Protein AF-A0A4Q2UMK9-F1 (afdb_monomer_lite)

Secondary structure (DSSP, 8-state):
-----------HHHHHHHHHHHHHHHHHHHHHHHHHHH---GGGGS---EEETTEEE----HHHHHHHHHHHHHHHHHHHHHHHHHHHHHHHHHHHHHHHHHHHHHHHHHHHHHHHHHHHHHHHHHHHHHHHHTT-S-HHHHHHHHHHHHHHHHHHHHHHHHHHHHHHHHHHHH------S----GGG----------SS--------PPPPPPP----------

Radius of gyration: 35.7 Å; chains: 1; bounding box: 84×56×115 Å

pLDDT: mean 75.25, std 21.41, range [30.53, 95.94]

Organism: NCBI:txid2502893

Sequence (225 aa):
MCTGQQLTLDSIATYEESYRYYMQQRWKADRKEFTAVSRNKWWYYLPTAGYNLRSPLVHLNTGVLAQIDHDRVTRGARLESIDARYQVEFTETLGRIRAEHRKLQVRKDQLQRDRKLLDKLNRIRQIHDEAHRSQTMTPEEYIRNVYQHEAAISLWEAKQADWEVALLEFWNLCRYQMPASRLVEIADADCPVVTDHDTAGTFTTVVTELPRPKESAGSSSRRQP

Foldseek 3Di:
DPPPDPQDLDDLVVLLVLLVVLLVVVLVVVVVVLCVVLPPDCVVLQFPQDDDPPDRDRPPPVVSVVVVVVSVVVSVVVNVVSVVVSVVVSVVLSVVLVVLSVVLVVLVVVLVVLVVVLVVLVVVLVVLVVCVVVVVDDPVVNVVSVVVSVVSVVVSVVSVVVSVVSSVVSCVSRPSDDPPPDPPDCVVVPPPPPPPPDDDDDDDPDPDDDDDDDDDDDDDDDDDD

Structure (mmCIF, N/CA/C/O backbone):
data_AF-A0A4Q2UMK9-F1
#
_entry.id   AF-A0A4Q2UMK9-F1
#
loop_
_atom_site.group_PDB
_atom_site.id
_atom_site.type_symbol
_atom_site.label_atom_id
_atom_site.label_alt_id
_atom_site.label_comp_id
_atom_site.label_asym_id
_atom_site.label_entity_id
_atom_site.label_seq_id
_atom_site.pdbx_PDB_ins_code
_atom_site.Cartn_x
_atom_site.Cartn_y
_atom_site.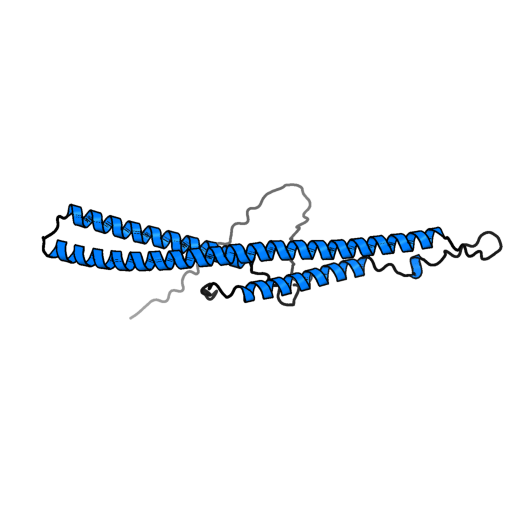Cartn_z
_atom_site.occupancy
_atom_site.B_iso_or_equiv
_atom_site.auth_seq_id
_atom_site.auth_comp_id
_atom_site.auth_asym_id
_atom_site.auth_atom_id
_atom_site.pdbx_PDB_model_num
ATOM 1 N N . MET A 1 1 ? -17.655 -22.578 -4.162 1.00 30.53 1 MET A N 1
ATOM 2 C CA . MET A 1 1 ? -17.426 -22.099 -2.783 1.00 30.53 1 MET A CA 1
ATOM 3 C C . MET A 1 1 ? -16.051 -21.455 -2.748 1.00 30.53 1 MET A C 1
ATOM 5 O O . MET A 1 1 ? -15.062 -22.173 -2.782 1.00 30.53 1 MET A O 1
ATOM 9 N N . CYS A 1 2 ? -15.971 -20.125 -2.795 1.00 32.56 2 CYS A N 1
ATOM 10 C CA . CYS A 1 2 ? -14.698 -19.430 -2.620 1.00 32.56 2 CYS A CA 1
ATOM 11 C C . CYS A 1 2 ? -14.341 -19.532 -1.140 1.00 32.56 2 CYS A C 1
ATOM 13 O O . CYS A 1 2 ? -15.044 -18.977 -0.299 1.00 32.56 2 CYS A O 1
ATOM 15 N N . THR A 1 3 ? -13.309 -20.303 -0.813 1.00 36.16 3 THR A N 1
ATOM 16 C CA . THR A 1 3 ? -12.731 -20.317 0.530 1.00 36.16 3 THR A CA 1
ATOM 17 C C . THR A 1 3 ? -12.400 -18.878 0.899 1.00 36.16 3 THR A C 1
ATOM 19 O O . THR A 1 3 ? -11.597 -18.253 0.206 1.00 36.16 3 THR A O 1
ATOM 22 N N . GLY A 1 4 ? -13.053 -18.343 1.933 1.00 43.50 4 GLY A N 1
ATOM 23 C CA . GLY A 1 4 ? -12.738 -17.033 2.486 1.00 43.50 4 GLY A CA 1
ATOM 24 C C . GLY A 1 4 ? -11.316 -17.066 3.023 1.00 43.50 4 GLY A C 1
ATOM 25 O O . GLY A 1 4 ? -11.096 -17.424 4.175 1.00 43.50 4 GLY A O 1
ATOM 26 N N . GLN A 1 5 ? -10.342 -16.778 2.161 1.00 54.62 5 GLN A N 1
ATOM 27 C CA . GLN A 1 5 ? -8.973 -16.558 2.588 1.00 54.62 5 GLN A CA 1
ATOM 28 C C . GLN A 1 5 ? -9.014 -15.341 3.505 1.00 54.62 5 GLN A C 1
ATOM 30 O O . GLN A 1 5 ? -9.364 -14.244 3.072 1.00 54.62 5 GLN A O 1
ATOM 35 N N . GLN A 1 6 ? -8.720 -15.555 4.787 1.00 57.88 6 GLN A N 1
ATOM 36 C CA . GLN A 1 6 ? -8.478 -14.461 5.716 1.00 57.88 6 GLN A CA 1
ATOM 37 C C . GLN A 1 6 ? -7.313 -13.652 5.160 1.00 57.88 6 GLN A C 1
ATOM 39 O O . GLN A 1 6 ? -6.185 -14.136 5.095 1.00 57.88 6 GLN A O 1
ATOM 44 N N . LEU A 1 7 ? -7.609 -12.441 4.699 1.00 67.62 7 LEU A N 1
ATOM 45 C CA . LEU A 1 7 ? -6.607 -11.551 4.147 1.00 67.62 7 LEU A CA 1
ATOM 46 C C . LEU A 1 7 ? -5.715 -11.055 5.287 1.00 67.62 7 LEU A C 1
ATOM 48 O O . LEU A 1 7 ? -6.140 -10.279 6.144 1.00 67.62 7 LEU A O 1
ATOM 52 N N . THR A 1 8 ? -4.473 -11.524 5.311 1.00 79.00 8 THR A N 1
ATOM 53 C CA . THR A 1 8 ? -3.457 -11.076 6.261 1.00 79.00 8 THR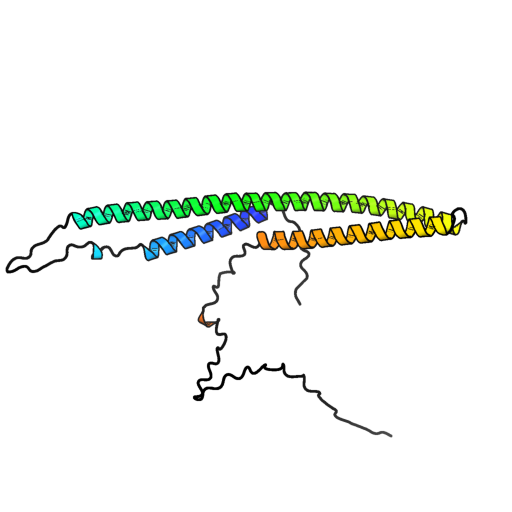 A CA 1
ATOM 54 C C . THR A 1 8 ? -2.532 -10.052 5.615 1.00 79.00 8 THR A C 1
ATOM 56 O O . THR A 1 8 ? -2.333 -10.029 4.402 1.00 79.00 8 THR A O 1
ATOM 59 N N . LEU A 1 9 ? -1.986 -9.153 6.437 1.00 83.56 9 LEU A N 1
ATOM 60 C CA . LEU A 1 9 ? -0.923 -8.250 6.008 1.00 83.56 9 LEU A CA 1
ATOM 61 C C . LEU A 1 9 ? 0.414 -8.975 6.170 1.00 83.56 9 LEU A C 1
ATOM 63 O O . LEU A 1 9 ? 0.876 -9.155 7.301 1.00 83.56 9 LEU A O 1
ATOM 67 N N . ASP A 1 10 ? 1.014 -9.374 5.053 1.00 83.50 10 ASP A N 1
ATOM 68 C CA . ASP A 1 10 ? 2.288 -10.086 5.039 1.00 83.50 10 ASP A CA 1
ATOM 69 C C . ASP A 1 10 ? 3.479 -9.121 5.176 1.00 83.50 10 ASP A C 1
ATOM 71 O O . ASP A 1 10 ? 3.344 -7.892 5.307 1.00 83.50 10 ASP A O 1
ATOM 75 N N . SER A 1 11 ? 4.688 -9.685 5.174 1.00 87.06 11 SER A N 1
ATOM 76 C CA . SER A 1 11 ? 5.915 -8.896 5.222 1.00 87.06 11 SER A CA 1
ATOM 77 C C . SER A 1 11 ? 6.044 -8.009 3.981 1.00 87.06 11 SER A C 1
ATOM 79 O O . SER A 1 11 ? 5.628 -8.380 2.881 1.00 87.06 11 SER A O 1
ATOM 81 N N . ILE A 1 12 ? 6.667 -6.841 4.137 1.00 88.88 12 ILE A N 1
ATOM 82 C CA . ILE A 1 12 ? 6.863 -5.933 3.005 1.00 88.88 12 ILE A CA 1
ATOM 83 C C . ILE A 1 12 ? 7.733 -6.555 1.904 1.00 88.88 12 ILE A C 1
ATOM 85 O O . ILE A 1 12 ? 7.462 -6.351 0.725 1.00 88.88 12 ILE A O 1
ATOM 89 N N . ALA A 1 13 ? 8.718 -7.376 2.286 1.00 87.31 13 ALA A N 1
ATOM 90 C CA . ALA A 1 13 ? 9.638 -8.039 1.366 1.00 87.31 13 ALA A CA 1
ATOM 91 C C . ALA A 1 13 ? 8.899 -8.889 0.322 1.00 87.31 13 ALA A C 1
ATOM 93 O O . ALA A 1 13 ? 9.190 -8.785 -0.864 1.00 87.31 13 ALA A O 1
ATOM 94 N N . THR A 1 14 ? 7.871 -9.631 0.740 1.00 86.12 14 THR A N 1
ATOM 95 C CA . THR A 1 14 ? 7.035 -10.453 -0.151 1.00 86.12 14 THR A CA 1
ATOM 96 C C . THR A 1 14 ? 6.349 -9.629 -1.250 1.00 86.12 14 THR A C 1
ATOM 98 O O . THR A 1 14 ? 6.295 -10.039 -2.413 1.00 86.12 14 THR A O 1
ATOM 101 N N . TYR A 1 15 ? 5.862 -8.431 -0.918 1.00 86.31 15 TYR A N 1
ATOM 102 C CA . TYR A 1 15 ? 5.240 -7.532 -1.896 1.00 86.31 15 TYR A CA 1
ATOM 103 C C . TYR A 1 15 ? 6.281 -6.872 -2.812 1.00 86.31 15 TYR A C 1
ATOM 105 O O . TYR A 1 15 ? 6.048 -6.711 -4.008 1.00 86.31 15 TYR A O 1
ATOM 113 N N . GLU A 1 16 ? 7.460 -6.531 -2.285 1.00 87.88 16 GLU A N 1
ATOM 114 C CA . GLU A 1 16 ? 8.540 -5.982 -3.110 1.00 87.88 16 GLU A CA 1
ATOM 115 C C . GLU A 1 16 ? 9.090 -7.006 -4.107 1.00 87.88 16 GLU A C 1
ATOM 117 O O . GLU A 1 16 ? 9.340 -6.664 -5.261 1.00 87.88 16 GLU A O 1
ATOM 122 N N . GLU A 1 17 ? 9.290 -8.252 -3.678 1.00 86.44 17 GLU A N 1
ATOM 123 C CA . GLU A 1 17 ? 9.814 -9.332 -4.518 1.00 86.44 17 GLU A CA 1
ATOM 124 C C . GLU A 1 17 ? 8.853 -9.686 -5.651 1.00 86.44 17 GLU A C 1
ATOM 126 O O . GLU A 1 17 ? 9.271 -9.791 -6.807 1.00 86.44 17 GLU A O 1
ATOM 131 N N . SER A 1 18 ? 7.559 -9.798 -5.346 1.00 85.44 18 SER A N 1
ATOM 132 C CA . SER A 1 18 ? 6.529 -10.051 -6.358 1.00 85.44 18 SER A CA 1
ATOM 133 C C . SER A 1 18 ? 6.443 -8.916 -7.383 1.00 85.44 18 SER A C 1
ATOM 135 O O . SER A 1 18 ? 6.432 -9.179 -8.588 1.00 85.44 18 SER A O 1
ATOM 137 N N . TYR A 1 19 ? 6.481 -7.657 -6.937 1.00 88.56 19 TYR A N 1
ATOM 138 C CA . TYR A 1 19 ? 6.478 -6.515 -7.849 1.00 88.56 19 TYR A CA 1
ATOM 139 C C . TYR A 1 19 ? 7.757 -6.421 -8.694 1.00 88.56 19 TYR A C 1
ATOM 141 O O . TYR A 1 19 ? 7.688 -6.191 -9.904 1.00 88.56 19 TYR A O 1
ATOM 149 N N . ARG A 1 20 ? 8.931 -6.663 -8.092 1.00 87.94 20 ARG A N 1
ATOM 150 C CA . ARG A 1 20 ? 10.217 -6.750 -8.811 1.00 87.94 20 ARG A CA 1
ATOM 151 C C . ARG A 1 20 ? 10.161 -7.791 -9.916 1.00 87.94 20 ARG A C 1
ATOM 153 O O . ARG A 1 20 ? 10.561 -7.503 -11.043 1.00 87.94 20 ARG A O 1
ATOM 160 N N . TYR A 1 21 ? 9.656 -8.980 -9.601 1.00 87.75 21 TYR A N 1
ATOM 161 C CA . TYR A 1 21 ? 9.515 -10.054 -10.572 1.00 87.75 21 TYR A CA 1
ATOM 162 C C . TYR A 1 21 ? 8.593 -9.645 -11.726 1.00 87.75 21 TYR A C 1
ATOM 164 O O . TYR A 1 21 ? 8.977 -9.768 -12.889 1.00 87.75 21 TYR A O 1
ATOM 172 N N . TYR A 1 22 ? 7.417 -9.092 -11.419 1.00 88.31 22 TYR A N 1
ATOM 173 C CA . TYR A 1 22 ? 6.473 -8.598 -12.422 1.00 88.31 22 TYR A CA 1
ATOM 174 C C . TYR A 1 22 ? 7.103 -7.552 -13.353 1.00 88.31 22 TYR A C 1
ATOM 176 O O . TYR A 1 22 ? 7.078 -7.712 -14.575 1.00 88.31 22 TYR A O 1
ATOM 184 N N . MET A 1 23 ? 7.734 -6.520 -12.787 1.00 89.56 23 MET A N 1
ATOM 185 C CA . MET A 1 23 ? 8.368 -5.458 -13.572 1.00 89.56 23 MET A CA 1
ATOM 186 C C . MET A 1 23 ? 9.511 -5.982 -14.432 1.00 89.56 23 MET A C 1
ATOM 188 O O . MET A 1 23 ? 9.640 -5.577 -15.585 1.00 89.56 23 MET A O 1
ATOM 192 N N . GLN A 1 24 ? 10.302 -6.931 -13.925 1.00 89.25 24 GLN A N 1
ATOM 193 C CA . GLN A 1 24 ? 11.365 -7.552 -14.708 1.00 89.25 24 GLN A CA 1
ATOM 194 C C . GLN A 1 24 ? 10.812 -8.315 -15.920 1.00 89.25 24 GLN A C 1
ATOM 196 O O . GLN A 1 24 ? 11.414 -8.270 -16.995 1.00 89.25 24 GLN A O 1
ATOM 201 N N . GLN A 1 25 ? 9.688 -9.021 -15.770 1.00 88.69 25 GLN A N 1
ATOM 202 C CA . GLN A 1 25 ? 9.065 -9.741 -16.883 1.00 88.69 25 GLN A CA 1
ATOM 203 C C . GLN A 1 25 ? 8.464 -8.785 -17.911 1.00 88.69 25 GLN A C 1
ATOM 205 O O . GLN A 1 25 ? 8.698 -8.954 -19.107 1.00 88.69 25 GLN A O 1
ATOM 210 N N . ARG A 1 26 ? 7.759 -7.750 -17.449 1.00 89.69 26 ARG A N 1
ATOM 211 C CA . ARG A 1 26 ? 7.179 -6.716 -18.312 1.00 89.69 26 ARG A CA 1
ATOM 212 C C . ARG A 1 26 ? 8.263 -5.970 -19.101 1.00 89.69 26 ARG A C 1
ATOM 214 O O . ARG A 1 26 ? 8.178 -5.859 -20.317 1.00 89.69 26 ARG A O 1
ATOM 221 N N . TRP A 1 27 ? 9.352 -5.589 -18.437 1.00 90.69 27 TRP A N 1
ATOM 222 C CA . TRP A 1 27 ? 10.526 -4.983 -19.070 1.00 90.69 27 TRP A CA 1
ATOM 223 C C . TRP A 1 27 ? 11.163 -5.883 -20.141 1.00 90.69 27 TRP A C 1
ATOM 225 O O . TRP A 1 27 ? 11.459 -5.430 -21.250 1.00 90.69 27 TRP A O 1
ATOM 235 N N . LYS A 1 28 ? 11.353 -7.178 -19.841 1.00 89.19 28 LYS A N 1
ATOM 236 C CA . LYS A 1 28 ? 11.866 -8.155 -20.817 1.00 89.19 28 LYS A CA 1
ATOM 237 C C . LYS A 1 28 ? 10.934 -8.296 -22.022 1.00 89.19 28 LYS A C 1
ATOM 239 O O . LYS A 1 28 ? 11.431 -8.407 -23.143 1.00 89.19 28 LYS A O 1
ATOM 244 N N . ALA A 1 29 ? 9.619 -8.305 -21.798 1.00 88.62 29 ALA A N 1
ATOM 245 C CA . ALA A 1 29 ? 8.620 -8.401 -22.856 1.00 88.62 29 ALA A CA 1
ATOM 246 C C . ALA A 1 29 ? 8.688 -7.189 -23.798 1.00 88.62 29 ALA A C 1
ATOM 248 O O . ALA A 1 29 ? 8.890 -7.383 -24.995 1.00 88.62 29 ALA A O 1
ATOM 249 N N . ASP A 1 30 ? 8.669 -5.967 -23.261 1.00 88.31 30 ASP A N 1
ATOM 250 C CA . ASP A 1 30 ? 8.750 -4.732 -24.053 1.00 88.31 30 ASP A CA 1
ATOM 251 C C . ASP A 1 30 ? 10.048 -4.644 -24.869 1.00 88.31 30 ASP A C 1
ATOM 253 O O . ASP A 1 30 ? 10.034 -4.292 -26.051 1.00 88.31 30 ASP A O 1
ATOM 257 N N . ARG A 1 31 ? 11.198 -5.001 -24.275 1.00 88.62 31 ARG A N 1
ATOM 258 C CA . ARG A 1 31 ? 12.471 -5.032 -25.020 1.00 88.62 31 ARG A CA 1
ATOM 259 C C . ARG A 1 31 ? 12.446 -6.078 -26.128 1.00 88.62 31 ARG A C 1
ATOM 261 O O . ARG A 1 31 ? 12.960 -5.824 -27.220 1.00 88.62 31 ARG A O 1
ATOM 268 N N . LYS A 1 32 ? 11.870 -7.256 -25.875 1.00 89.00 32 LYS A N 1
ATOM 269 C CA . LYS A 1 32 ? 11.748 -8.320 -26.880 1.00 89.00 32 LYS A CA 1
ATOM 270 C C . LYS A 1 32 ? 10.825 -7.901 -28.026 1.00 89.00 32 LYS A C 1
ATOM 272 O O . LYS A 1 32 ? 11.167 -8.130 -29.181 1.00 89.00 32 LYS A O 1
ATOM 277 N N . GLU A 1 33 ? 9.704 -7.258 -27.725 1.00 87.56 33 GLU A N 1
ATOM 278 C CA . GLU A 1 33 ? 8.784 -6.716 -28.727 1.00 87.56 33 GLU A CA 1
ATOM 279 C C . GLU A 1 33 ? 9.471 -5.642 -29.578 1.00 87.56 33 GLU A C 1
ATOM 281 O O . GLU A 1 33 ? 9.513 -5.754 -30.804 1.00 87.56 33 GLU A O 1
ATOM 286 N N . PHE A 1 34 ? 10.115 -4.658 -28.942 1.00 87.56 34 PHE A N 1
ATOM 287 C CA . PHE A 1 34 ? 10.809 -3.595 -29.664 1.00 87.56 34 PHE A CA 1
ATOM 288 C C . PHE A 1 34 ? 11.937 -4.141 -30.544 1.00 87.56 34 PHE A C 1
ATOM 290 O O . PHE A 1 34 ? 12.081 -3.731 -31.695 1.00 87.56 34 PHE A O 1
ATOM 297 N N . THR A 1 35 ? 12.735 -5.084 -30.038 1.00 85.00 35 THR A N 1
ATOM 298 C CA . THR A 1 35 ? 13.806 -5.718 -30.825 1.00 85.00 35 THR A CA 1
ATOM 299 C C . THR A 1 35 ? 13.263 -6.569 -31.968 1.00 85.00 35 THR A C 1
ATOM 301 O O . THR A 1 35 ? 13.855 -6.552 -33.042 1.00 85.00 35 THR A O 1
ATOM 304 N N . ALA A 1 36 ? 12.135 -7.264 -31.792 1.00 84.31 36 ALA A N 1
ATOM 305 C CA . ALA A 1 36 ? 11.492 -8.020 -32.864 1.00 84.31 36 ALA A CA 1
ATOM 306 C C . ALA A 1 36 ? 10.981 -7.100 -33.985 1.00 84.31 36 ALA A C 1
ATOM 308 O O . ALA A 1 36 ? 11.245 -7.370 -35.155 1.00 84.31 36 ALA A O 1
ATOM 309 N N . VAL A 1 37 ? 10.324 -5.990 -33.632 1.00 81.81 37 VAL A N 1
ATOM 310 C CA . VAL A 1 37 ? 9.805 -4.998 -34.591 1.00 81.81 37 VAL A CA 1
ATOM 311 C C . VAL A 1 37 ? 10.937 -4.237 -35.288 1.00 81.81 37 VAL A C 1
ATOM 313 O O . VAL A 1 37 ? 10.888 -4.010 -36.492 1.00 81.81 37 VAL A O 1
ATOM 316 N N . SER A 1 38 ? 11.983 -3.858 -34.548 1.00 76.38 38 SER A N 1
ATOM 317 C CA . SER A 1 38 ? 13.109 -3.066 -35.069 1.00 76.38 38 SER A CA 1
ATOM 318 C C . SER A 1 38 ? 14.210 -3.897 -35.731 1.00 76.38 38 SER A C 1
ATOM 320 O O . SER A 1 38 ? 15.203 -3.334 -36.208 1.00 76.38 38 SER A O 1
ATOM 322 N N . ARG A 1 39 ? 14.066 -5.228 -35.790 1.00 74.06 39 ARG A N 1
ATOM 323 C CA . ARG A 1 39 ? 14.990 -6.104 -36.515 1.00 74.06 39 ARG A CA 1
ATOM 324 C C . ARG A 1 39 ? 14.808 -5.897 -38.017 1.00 74.06 39 ARG A C 1
ATOM 326 O O . ARG A 1 39 ? 14.162 -6.685 -38.704 1.00 74.06 39 ARG A O 1
ATOM 333 N N . ASN A 1 40 ? 15.432 -4.849 -38.544 1.00 63.47 40 ASN A N 1
ATOM 334 C CA . ASN A 1 40 ? 15.539 -4.668 -39.982 1.00 63.47 40 ASN A CA 1
ATOM 335 C C . ASN A 1 40 ? 16.297 -5.854 -40.569 1.00 63.47 40 ASN A C 1
ATOM 337 O O . ASN A 1 40 ? 17.387 -6.223 -40.125 1.00 63.47 40 ASN A O 1
ATOM 341 N N . LYS A 1 41 ? 15.702 -6.466 -41.585 1.00 61.41 41 LYS A N 1
ATOM 342 C CA . LYS A 1 41 ? 16.378 -7.469 -42.392 1.00 61.41 41 LYS A CA 1
ATOM 343 C C . LYS A 1 41 ? 17.561 -6.765 -43.086 1.00 61.41 41 LYS A C 1
ATOM 345 O O . LYS A 1 41 ? 17.385 -5.739 -43.739 1.00 61.41 41 LYS A O 1
ATOM 350 N N . TRP A 1 42 ? 18.767 -7.299 -42.930 1.00 60.44 42 TRP A N 1
ATOM 351 C CA . TRP A 1 42 ? 20.019 -6.734 -43.460 1.00 60.44 42 TRP A CA 1
ATOM 352 C C . TRP A 1 42 ? 19.995 -6.494 -44.985 1.00 60.44 42 TRP A C 1
ATOM 354 O O . TRP A 1 42 ? 20.648 -5.580 -45.476 1.00 60.44 42 TRP A O 1
ATOM 364 N N . TRP A 1 43 ? 19.178 -7.255 -45.722 1.00 64.75 43 TRP A N 1
ATOM 365 C CA . TRP A 1 43 ? 18.952 -7.118 -47.168 1.00 64.75 43 TRP A CA 1
ATOM 366 C C . TRP A 1 43 ? 18.381 -5.753 -47.623 1.00 64.75 43 TRP A C 1
ATOM 368 O O . TRP A 1 43 ? 18.547 -5.406 -48.784 1.00 64.75 43 TRP A O 1
ATOM 378 N N . TYR A 1 44 ? 17.760 -4.953 -46.740 1.00 64.44 44 TYR A N 1
ATOM 379 C CA . TYR A 1 44 ? 17.231 -3.619 -47.074 1.00 64.44 44 TYR A CA 1
ATOM 380 C C . TYR A 1 44 ? 18.343 -2.575 -47.214 1.00 64.44 44 TYR A C 1
ATOM 382 O O . TYR A 1 44 ? 18.116 -1.496 -47.751 1.00 64.44 44 TYR A O 1
ATOM 390 N N . TYR A 1 45 ? 19.539 -2.910 -46.731 1.00 64.12 45 TYR A N 1
ATOM 391 C CA . TYR A 1 45 ? 20.732 -2.078 -46.795 1.00 64.12 45 TYR A CA 1
ATOM 392 C C . TYR A 1 45 ? 21.705 -2.537 -47.887 1.00 64.12 45 TYR A C 1
ATOM 394 O O . TYR A 1 45 ? 22.782 -1.960 -48.032 1.00 64.12 45 TYR A O 1
ATOM 402 N N . LEU A 1 46 ? 21.350 -3.580 -48.649 1.00 64.88 46 LEU A N 1
ATOM 403 C CA . LEU A 1 46 ? 22.128 -3.963 -49.819 1.00 64.88 46 LEU A CA 1
ATOM 404 C C . LEU A 1 46 ? 21.985 -2.880 -50.896 1.00 64.88 46 LEU A C 1
ATOM 406 O O . LEU A 1 46 ? 20.877 -2.381 -51.115 1.00 64.88 46 LEU A O 1
ATOM 410 N N . PRO A 1 47 ? 23.080 -2.517 -51.587 1.00 62.03 47 PRO A N 1
ATOM 411 C CA . PRO A 1 47 ? 23.000 -1.595 -52.706 1.00 62.03 47 PRO A CA 1
ATOM 412 C C . PRO A 1 47 ? 22.041 -2.164 -53.755 1.00 62.03 47 PRO A C 1
ATOM 414 O O . PRO A 1 47 ? 22.123 -3.335 -54.129 1.00 62.03 47 PRO A O 1
ATOM 417 N N . THR A 1 48 ? 21.110 -1.338 -54.224 1.00 60.62 48 THR A N 1
ATOM 418 C CA . THR A 1 48 ? 20.202 -1.705 -55.311 1.00 60.62 48 THR A CA 1
ATOM 419 C C . THR A 1 48 ? 21.033 -1.872 -56.582 1.00 60.62 48 THR A C 1
ATOM 421 O O . THR A 1 48 ? 21.617 -0.910 -57.079 1.00 60.62 48 THR A O 1
ATOM 424 N N . ALA A 1 49 ? 21.127 -3.097 -57.106 1.00 55.94 49 ALA A N 1
ATOM 425 C CA . ALA A 1 49 ? 21.770 -3.352 -58.391 1.00 55.94 49 ALA A CA 1
ATOM 426 C C . ALA A 1 49 ? 20.859 -2.830 -59.515 1.00 55.94 49 ALA A C 1
ATOM 428 O O . ALA A 1 49 ? 19.905 -3.495 -59.914 1.00 55.94 49 ALA A O 1
ATOM 429 N N . GLY A 1 50 ? 21.115 -1.609 -59.984 1.00 55.16 50 GLY A N 1
ATOM 430 C CA . GLY A 1 50 ? 20.434 -1.021 -61.136 1.00 55.16 50 GLY A CA 1
ATOM 431 C C . GLY A 1 50 ? 21.201 -1.290 -62.432 1.00 55.16 50 GLY A C 1
ATOM 432 O O . GLY A 1 50 ? 22.424 -1.166 -62.471 1.00 55.16 50 GLY A O 1
ATOM 433 N N . TYR A 1 51 ? 20.488 -1.626 -63.509 1.00 46.09 51 TYR A N 1
ATOM 434 C CA . TYR A 1 51 ? 21.045 -1.632 -64.863 1.00 46.09 51 TYR A CA 1
ATOM 435 C C . TYR A 1 51 ? 20.799 -0.266 -65.508 1.00 46.09 51 TYR A C 1
ATOM 437 O O . TYR A 1 51 ? 19.742 -0.034 -66.088 1.00 46.09 51 TYR A O 1
ATOM 445 N N . ASN A 1 52 ? 21.781 0.632 -65.431 1.00 51.22 52 ASN A N 1
ATOM 446 C CA . ASN A 1 52 ? 21.831 1.778 -66.335 1.00 51.22 52 ASN A CA 1
ATOM 447 C C . ASN A 1 52 ? 22.591 1.353 -67.600 1.00 51.22 52 ASN A C 1
ATOM 449 O O . ASN A 1 52 ? 23.637 0.715 -67.510 1.00 51.22 52 ASN A O 1
ATOM 453 N N . LEU A 1 53 ? 22.003 1.641 -68.769 1.00 52.16 53 LEU A N 1
ATOM 454 C CA . LEU A 1 53 ? 22.486 1.361 -70.132 1.00 52.16 53 LEU A CA 1
ATOM 455 C C . LEU A 1 53 ? 23.969 0.914 -70.217 1.00 52.16 53 LEU A C 1
ATOM 457 O O . LEU A 1 53 ? 24.875 1.739 -70.283 1.00 52.16 53 LEU A O 1
ATOM 461 N N . ARG A 1 54 ? 24.179 -0.412 -70.295 1.00 52.97 54 ARG A N 1
ATOM 462 C CA . ARG A 1 54 ? 25.429 -1.134 -70.639 1.00 52.97 54 ARG A CA 1
ATOM 463 C C . ARG A 1 54 ? 26.537 -1.335 -69.588 1.00 52.97 54 ARG A C 1
ATOM 465 O O . ARG A 1 54 ? 27.546 -1.936 -69.954 1.00 52.97 54 ARG A O 1
ATOM 472 N N . SER A 1 55 ? 26.368 -1.015 -68.304 1.00 51.31 55 SER A N 1
ATOM 473 C CA . SER A 1 55 ? 27.280 -1.563 -67.277 1.00 51.31 55 SER A CA 1
ATOM 474 C C . SER A 1 55 ? 26.590 -1.849 -65.938 1.00 51.31 55 SER A C 1
ATOM 476 O O . SER A 1 55 ? 25.709 -1.093 -65.527 1.00 51.31 55 SER A O 1
ATOM 478 N N . PRO A 1 56 ? 26.956 -2.946 -65.238 1.00 55.59 56 PRO A N 1
ATOM 479 C CA . PRO A 1 56 ? 26.522 -3.147 -63.863 1.00 55.59 56 PRO A CA 1
ATOM 480 C C . PRO A 1 56 ? 27.190 -2.074 -63.005 1.00 55.59 56 PRO A C 1
ATOM 482 O O . PRO A 1 56 ? 28.409 -2.075 -62.830 1.00 55.59 56 PRO A O 1
ATOM 485 N N . LEU A 1 57 ? 26.396 -1.135 -62.499 1.00 57.62 57 LEU A N 1
ATOM 486 C CA . LEU A 1 57 ? 26.903 -0.021 -61.717 1.00 57.62 57 LEU A CA 1
ATOM 487 C C . LEU A 1 57 ? 26.415 -0.177 -60.277 1.00 57.62 57 LEU A C 1
ATOM 489 O O . LEU A 1 57 ? 25.234 -0.025 -59.974 1.00 57.62 57 LEU A O 1
ATOM 493 N N . VAL A 1 58 ? 27.335 -0.544 -59.386 1.00 56.56 58 VAL A N 1
ATOM 494 C CA . VAL A 1 58 ? 27.058 -0.644 -57.951 1.00 56.56 58 VAL A CA 1
ATOM 495 C C . VAL A 1 58 ? 27.161 0.761 -57.368 1.00 56.56 58 VAL A C 1
ATOM 497 O O . VAL A 1 58 ? 28.254 1.261 -57.109 1.00 56.56 58 VAL A O 1
ATOM 500 N N . HIS A 1 59 ? 26.025 1.425 -57.173 1.00 57.28 59 HIS A N 1
ATOM 501 C CA . HIS A 1 59 ? 25.992 2.666 -56.409 1.00 57.28 59 HIS A CA 1
ATOM 502 C C . HIS A 1 59 ? 26.118 2.344 -54.915 1.00 57.28 59 HIS A C 1
ATOM 504 O O . HIS A 1 59 ? 25.144 1.986 -54.253 1.00 57.28 59 HIS A O 1
ATOM 510 N N . LEU A 1 60 ? 27.330 2.480 -54.370 1.00 58.75 60 LEU A N 1
ATOM 511 C CA . LEU A 1 60 ? 27.545 2.568 -52.925 1.00 58.75 60 LEU A CA 1
ATOM 512 C C . LEU A 1 60 ? 26.985 3.911 -52.448 1.00 58.75 60 LEU A C 1
ATOM 514 O O . LEU A 1 60 ? 27.662 4.935 -52.468 1.00 58.75 60 LEU A O 1
ATOM 518 N N . ASN A 1 61 ? 25.705 3.918 -52.091 1.00 61.97 61 ASN A N 1
ATOM 519 C CA . ASN A 1 61 ? 25.020 5.124 -51.662 1.00 61.97 61 ASN A CA 1
ATOM 520 C C . ASN A 1 61 ? 25.432 5.455 -50.216 1.00 61.97 61 ASN A C 1
ATOM 522 O O . ASN A 1 61 ? 24.975 4.816 -49.270 1.00 61.97 61 ASN A O 1
ATOM 526 N N . THR A 1 62 ? 26.307 6.446 -50.031 1.00 65.31 62 THR A N 1
ATOM 527 C CA . THR A 1 62 ? 26.767 6.915 -48.708 1.00 65.31 62 THR A CA 1
ATOM 528 C C . THR A 1 62 ? 25.618 7.398 -47.817 1.00 65.31 62 THR A C 1
ATOM 530 O O . THR A 1 62 ? 25.718 7.309 -46.594 1.00 65.31 62 THR A O 1
ATOM 533 N N . GLY A 1 63 ? 24.491 7.815 -48.409 1.00 65.38 63 GLY A N 1
ATOM 534 C CA . GLY A 1 63 ? 23.261 8.132 -47.679 1.00 65.38 63 GLY A CA 1
ATOM 535 C C . GLY A 1 63 ? 22.667 6.933 -46.930 1.00 65.38 63 GLY A C 1
ATOM 536 O O . GLY A 1 63 ? 22.118 7.109 -45.847 1.00 65.38 63 GLY A O 1
ATOM 537 N N . VAL A 1 64 ? 22.847 5.708 -47.442 1.00 69.06 64 VAL A N 1
ATOM 538 C CA . VAL A 1 64 ? 22.376 4.476 -46.783 1.00 69.06 64 VAL A CA 1
ATOM 539 C C . VAL A 1 64 ? 23.200 4.179 -45.527 1.00 69.06 64 VAL A C 1
ATOM 541 O O . VAL A 1 64 ? 22.635 3.771 -44.518 1.00 69.06 64 VAL A O 1
ATOM 544 N N . LEU A 1 65 ? 24.512 4.446 -45.539 1.00 71.50 65 LEU A N 1
ATOM 545 C CA . LEU A 1 65 ? 25.369 4.299 -44.352 1.00 71.50 65 LEU A CA 1
ATOM 546 C C . LEU A 1 65 ? 25.012 5.320 -43.262 1.00 71.50 65 LEU A C 1
ATOM 548 O O . LEU A 1 65 ? 24.820 4.938 -42.111 1.00 71.50 65 LEU A O 1
ATOM 552 N N . ALA A 1 66 ? 24.830 6.591 -43.634 1.00 77.06 66 ALA A N 1
ATOM 553 C CA . ALA A 1 66 ? 24.393 7.627 -42.696 1.00 77.06 66 ALA A CA 1
ATOM 554 C C . ALA A 1 66 ? 23.015 7.309 -42.080 1.00 77.06 66 ALA A C 1
ATOM 556 O O . ALA A 1 66 ? 22.785 7.549 -40.894 1.00 77.06 66 ALA A O 1
ATOM 557 N N . GLN A 1 67 ? 22.112 6.717 -42.867 1.00 77.62 67 GLN A N 1
ATOM 558 C CA . GLN A 1 67 ? 20.804 6.272 -42.393 1.00 77.62 67 GLN A CA 1
ATOM 559 C C . GLN A 1 67 ? 20.906 5.085 -41.421 1.00 77.62 67 GLN A C 1
ATOM 561 O O . GLN A 1 67 ? 20.183 5.057 -40.430 1.00 77.62 67 GLN A O 1
ATOM 566 N N . ILE A 1 68 ? 21.832 4.143 -41.641 1.00 78.38 68 ILE A N 1
ATOM 567 C CA . ILE A 1 68 ? 22.093 3.028 -40.711 1.00 78.38 68 ILE A CA 1
ATOM 568 C C . ILE A 1 68 ? 22.599 3.539 -39.361 1.00 78.38 68 ILE A C 1
ATOM 570 O O . ILE A 1 68 ? 22.124 3.086 -38.317 1.00 78.38 68 ILE A O 1
ATOM 574 N N . ASP A 1 69 ? 23.543 4.479 -39.366 1.00 80.56 69 ASP A N 1
ATOM 575 C CA . ASP A 1 69 ? 24.077 5.047 -38.128 1.00 80.56 69 ASP A CA 1
ATOM 576 C C . ASP A 1 69 ? 22.997 5.828 -37.370 1.00 80.56 69 ASP A C 1
ATOM 578 O O . ASP A 1 69 ? 22.845 5.662 -36.156 1.00 80.56 69 ASP A O 1
ATOM 582 N N . HIS A 1 70 ? 22.173 6.600 -38.083 1.00 83.75 70 HIS A N 1
ATOM 583 C CA . HIS A 1 70 ? 21.028 7.289 -37.494 1.00 83.75 70 HIS A CA 1
ATOM 584 C C . HIS A 1 70 ? 19.994 6.312 -36.904 1.00 83.75 70 HIS A C 1
ATOM 586 O O . HIS A 1 70 ? 19.569 6.473 -35.756 1.00 83.75 70 HIS A O 1
ATOM 592 N N . ASP A 1 71 ? 19.631 5.252 -37.632 1.00 83.50 71 ASP A N 1
ATOM 593 C CA . ASP A 1 71 ? 18.735 4.190 -37.154 1.00 83.50 71 ASP A CA 1
ATOM 594 C C . ASP A 1 71 ? 19.301 3.491 -35.908 1.00 83.50 71 ASP A C 1
ATOM 596 O O . ASP A 1 71 ? 18.567 3.146 -34.980 1.00 83.50 71 ASP A O 1
ATOM 600 N N . ARG A 1 72 ? 20.620 3.276 -35.856 1.00 83.19 72 ARG A N 1
ATOM 601 C CA . ARG A 1 72 ? 21.288 2.653 -34.710 1.00 83.19 72 ARG A CA 1
ATOM 602 C C . ARG A 1 72 ? 21.226 3.544 -33.473 1.00 83.19 72 ARG A C 1
ATOM 604 O O . ARG A 1 72 ? 20.875 3.052 -32.400 1.00 83.19 72 ARG A O 1
ATOM 611 N N . VAL A 1 73 ? 21.535 4.832 -33.619 1.00 87.81 73 VAL A N 1
ATOM 612 C CA . VAL A 1 73 ? 21.482 5.808 -32.518 1.00 87.81 73 VAL A CA 1
ATOM 613 C C . VAL A 1 73 ? 20.050 5.966 -32.009 1.00 87.81 73 VAL A C 1
ATOM 615 O O . VAL A 1 73 ? 19.814 5.887 -30.805 1.00 87.81 73 VAL A O 1
ATOM 618 N N . THR A 1 74 ? 19.072 6.107 -32.905 1.00 87.12 74 THR A N 1
ATOM 619 C CA . THR A 1 74 ? 17.659 6.259 -32.520 1.00 87.12 74 THR A CA 1
ATOM 620 C C . THR A 1 74 ? 17.096 5.008 -31.840 1.00 87.12 74 THR A C 1
ATOM 622 O O . THR A 1 74 ? 16.351 5.130 -30.866 1.00 87.12 74 THR A O 1
ATOM 625 N N . ARG A 1 75 ? 17.478 3.798 -32.276 1.00 86.12 75 ARG A N 1
ATOM 626 C CA . ARG A 1 75 ? 17.132 2.545 -31.575 1.00 86.12 75 ARG A CA 1
ATOM 627 C C . ARG A 1 75 ? 17.768 2.455 -30.195 1.00 86.12 75 ARG A C 1
ATOM 629 O O . ARG A 1 75 ? 17.085 2.040 -29.263 1.00 86.12 75 ARG A O 1
ATOM 636 N N . GLY A 1 76 ? 19.039 2.843 -30.068 1.00 88.88 76 GLY A N 1
ATOM 637 C CA . GLY A 1 76 ? 19.734 2.921 -28.782 1.00 88.88 76 GLY A CA 1
ATOM 638 C C . GLY A 1 76 ? 18.999 3.842 -27.812 1.00 88.88 76 GLY A C 1
ATOM 639 O O . GLY A 1 76 ? 18.569 3.394 -26.754 1.00 88.88 76 GLY A O 1
ATOM 640 N N . ALA A 1 77 ? 18.717 5.074 -28.243 1.00 91.19 77 ALA A N 1
ATOM 641 C CA . ALA A 1 77 ? 17.977 6.055 -27.452 1.00 91.19 77 ALA A CA 1
ATOM 642 C C . ALA A 1 77 ? 16.569 5.571 -27.054 1.00 91.19 77 ALA A C 1
ATOM 644 O O . ALA A 1 77 ? 16.102 5.851 -25.952 1.00 91.19 77 ALA A O 1
ATOM 645 N N . ARG A 1 78 ? 15.876 4.811 -27.919 1.00 89.94 78 ARG A N 1
ATOM 646 C CA . ARG A 1 78 ? 14.576 4.208 -27.571 1.00 89.94 78 ARG A CA 1
ATOM 647 C C . ARG A 1 78 ? 14.684 3.071 -26.557 1.00 89.94 78 ARG A C 1
ATOM 649 O O . ARG A 1 78 ? 13.799 2.929 -25.724 1.00 89.94 78 ARG A O 1
ATOM 656 N N . LEU A 1 79 ? 15.733 2.254 -26.611 1.00 90.44 79 LEU A N 1
ATOM 657 C CA . LEU A 1 79 ? 15.962 1.230 -25.588 1.00 90.44 79 LEU A CA 1
ATOM 658 C C . LEU A 1 79 ? 16.308 1.867 -24.239 1.00 90.44 79 LEU A C 1
ATOM 660 O O . LEU A 1 79 ? 15.781 1.438 -23.217 1.00 90.44 79 LEU A O 1
ATOM 664 N N . GLU A 1 80 ? 17.126 2.917 -24.245 1.00 92.75 80 GLU A N 1
ATOM 665 C CA . GLU A 1 80 ? 17.449 3.694 -23.045 1.00 92.75 80 GLU A CA 1
ATOM 666 C C . GLU A 1 80 ? 16.212 4.379 -22.458 1.00 92.75 80 GLU A C 1
ATOM 668 O O . GLU A 1 80 ? 16.029 4.375 -21.243 1.00 92.75 80 GLU A O 1
ATOM 673 N N . SER A 1 81 ? 15.318 4.915 -23.297 1.00 92.94 81 SER A N 1
ATOM 674 C CA . SER A 1 81 ? 14.076 5.521 -22.809 1.00 92.94 81 SER A CA 1
ATOM 675 C C . SER A 1 81 ? 13.115 4.493 -22.209 1.00 92.94 81 SER A C 1
ATOM 677 O O . SER A 1 81 ? 12.458 4.790 -21.212 1.00 92.94 81 SER A O 1
ATOM 679 N N . ILE A 1 82 ? 13.064 3.273 -22.759 1.00 90.81 82 ILE A N 1
ATOM 680 C CA . ILE A 1 82 ? 12.339 2.148 -22.154 1.00 90.81 82 ILE A CA 1
ATOM 681 C C . ILE A 1 82 ? 12.946 1.822 -20.784 1.00 90.81 82 ILE A C 1
ATOM 683 O O . ILE A 1 82 ? 12.211 1.770 -19.800 1.00 90.81 82 ILE A O 1
ATOM 687 N N . ASP A 1 83 ? 14.268 1.656 -20.701 1.00 92.62 83 ASP A N 1
ATOM 688 C CA . ASP A 1 83 ? 14.967 1.340 -19.450 1.00 92.62 83 ASP A CA 1
ATOM 689 C C . ASP A 1 83 ? 14.718 2.421 -18.376 1.00 92.62 83 ASP A C 1
ATOM 691 O O . ASP A 1 83 ? 14.320 2.099 -17.253 1.00 92.62 83 ASP A O 1
ATOM 695 N N . ALA A 1 84 ? 14.841 3.702 -18.737 1.00 93.19 84 ALA A N 1
ATOM 696 C CA . ALA A 1 84 ? 14.584 4.828 -17.840 1.00 93.19 84 ALA A CA 1
ATOM 697 C C . ALA A 1 84 ? 13.120 4.888 -17.376 1.00 93.19 84 ALA A C 1
ATOM 699 O O . ALA A 1 84 ? 12.858 5.072 -16.187 1.00 93.19 84 ALA A O 1
ATOM 700 N N . ARG A 1 85 ? 12.156 4.680 -18.285 1.00 93.56 85 ARG A N 1
ATOM 701 C CA . ARG A 1 85 ? 10.724 4.646 -17.947 1.00 93.56 85 ARG A CA 1
ATOM 702 C C . ARG A 1 85 ? 10.427 3.564 -16.912 1.00 93.56 85 ARG A C 1
ATOM 704 O O . ARG A 1 85 ? 9.766 3.841 -15.916 1.00 93.56 85 ARG A O 1
ATOM 711 N N . TYR A 1 86 ? 10.942 2.355 -17.131 1.00 92.38 86 TYR A N 1
ATOM 712 C CA . TYR A 1 86 ? 10.752 1.238 -16.208 1.00 92.38 86 TYR A CA 1
ATOM 713 C C . TYR A 1 86 ? 11.412 1.485 -14.852 1.00 92.38 86 TYR A C 1
ATOM 715 O O . TYR A 1 86 ? 10.837 1.126 -13.827 1.00 92.38 86 TYR A O 1
ATOM 723 N N . GLN A 1 87 ? 12.589 2.114 -14.827 1.00 92.44 87 GLN A N 1
ATOM 724 C CA . GLN A 1 87 ? 13.264 2.467 -13.582 1.00 92.44 87 GLN A CA 1
ATOM 725 C C . GLN A 1 87 ? 12.458 3.485 -12.765 1.00 92.44 87 GLN A C 1
ATOM 727 O O . GLN A 1 87 ? 12.276 3.284 -11.564 1.00 92.44 87 GLN A O 1
ATOM 732 N N . VAL A 1 88 ? 11.943 4.539 -13.406 1.00 94.62 88 VAL A N 1
ATOM 733 C CA . VAL A 1 88 ? 11.104 5.548 -12.742 1.00 94.62 88 VAL A CA 1
ATOM 734 C C . VAL A 1 88 ? 9.827 4.903 -12.203 1.00 94.62 88 VAL A C 1
ATOM 736 O O . VAL A 1 88 ? 9.597 4.951 -10.993 1.00 94.62 88 VAL A O 1
ATOM 739 N N . GLU A 1 89 ? 9.074 4.197 -13.055 1.00 92.62 89 GLU A N 1
ATOM 740 C CA . GLU A 1 89 ? 7.828 3.514 -12.674 1.00 92.62 89 GLU A CA 1
ATOM 741 C C . GLU A 1 89 ? 8.055 2.548 -11.503 1.00 92.62 89 GLU A C 1
ATOM 743 O O . GLU A 1 89 ? 7.285 2.540 -10.544 1.00 92.62 89 GLU A O 1
ATOM 748 N N . PHE A 1 90 ? 9.152 1.785 -11.530 1.00 91.50 90 PHE A N 1
ATOM 749 C CA . PHE A 1 90 ? 9.517 0.863 -10.458 1.00 91.50 90 PHE A CA 1
ATOM 750 C C . PHE A 1 90 ? 9.786 1.576 -9.127 1.00 91.50 90 PHE A C 1
ATOM 752 O O . PHE A 1 90 ? 9.337 1.117 -8.077 1.00 91.50 90 PHE A O 1
ATOM 759 N N . THR A 1 91 ? 10.519 2.692 -9.145 1.00 92.88 91 THR A N 1
ATOM 760 C CA . THR A 1 91 ? 10.837 3.436 -7.916 1.00 92.88 91 THR A CA 1
ATOM 761 C C . THR A 1 91 ? 9.617 4.124 -7.308 1.00 92.88 91 THR A C 1
ATOM 763 O O . THR A 1 91 ? 9.431 4.064 -6.090 1.00 92.88 91 THR A O 1
ATOM 766 N N . GLU A 1 92 ? 8.761 4.727 -8.135 1.00 93.69 92 GLU A N 1
ATOM 767 C CA . GLU A 1 92 ? 7.555 5.432 -7.691 1.00 93.69 92 GLU A CA 1
ATOM 768 C C . GLU A 1 92 ? 6.550 4.474 -7.045 1.00 93.69 92 GLU A C 1
ATOM 770 O O . GLU A 1 92 ? 6.069 4.694 -5.929 1.00 93.69 92 GLU A O 1
ATOM 775 N N . THR A 1 93 ? 6.264 3.367 -7.723 1.00 90.69 93 THR A N 1
ATOM 776 C CA . THR A 1 93 ? 5.332 2.339 -7.244 1.00 90.69 93 THR A CA 1
ATOM 777 C C . THR A 1 93 ? 5.853 1.617 -6.005 1.00 90.69 93 THR A C 1
ATOM 779 O O . THR A 1 93 ? 5.078 1.424 -5.071 1.00 90.69 93 THR A O 1
ATOM 782 N N . LEU A 1 94 ? 7.150 1.287 -5.916 1.00 91.62 94 LEU A N 1
ATOM 783 C CA . LEU A 1 94 ? 7.733 0.756 -4.677 1.00 91.62 94 LEU A CA 1
ATOM 784 C C . LEU A 1 94 ? 7.598 1.743 -3.521 1.00 91.62 94 LEU A C 1
ATOM 786 O O . LEU A 1 94 ? 7.270 1.340 -2.403 1.00 91.62 94 LEU A O 1
ATOM 790 N N . GLY A 1 95 ? 7.839 3.030 -3.779 1.00 92.62 95 GLY A N 1
ATOM 791 C CA . GLY A 1 95 ? 7.619 4.091 -2.799 1.00 92.62 95 GLY A CA 1
ATOM 792 C C . GLY A 1 95 ? 6.176 4.099 -2.295 1.00 92.62 95 GLY A C 1
ATOM 793 O O . GLY A 1 95 ? 5.943 4.134 -1.084 1.00 92.62 95 GLY A O 1
ATOM 794 N N . ARG A 1 96 ? 5.210 3.969 -3.209 1.00 92.88 96 ARG A N 1
ATOM 795 C CA . ARG A 1 96 ? 3.781 3.883 -2.886 1.00 92.88 96 ARG A CA 1
ATOM 796 C C . ARG A 1 96 ? 3.429 2.627 -2.085 1.00 92.88 96 ARG A C 1
ATOM 798 O O . ARG A 1 96 ? 2.745 2.747 -1.072 1.00 92.88 96 ARG A O 1
ATOM 805 N N . ILE A 1 97 ? 3.929 1.452 -2.479 1.00 91.69 97 ILE A N 1
ATOM 806 C CA . ILE A 1 97 ? 3.731 0.184 -1.750 1.00 91.69 97 ILE A CA 1
ATOM 807 C C . ILE A 1 97 ? 4.243 0.324 -0.313 1.00 91.69 97 ILE A C 1
ATOM 809 O O . ILE A 1 97 ? 3.535 -0.011 0.635 1.00 91.69 97 ILE A O 1
ATOM 813 N N . ARG A 1 98 ? 5.447 0.878 -0.131 1.00 93.44 98 ARG A N 1
ATOM 814 C CA . ARG A 1 98 ? 6.041 1.103 1.196 1.00 93.44 98 ARG A CA 1
ATOM 815 C C . ARG A 1 98 ? 5.227 2.061 2.053 1.00 93.44 98 ARG A C 1
ATOM 817 O O . ARG A 1 98 ? 5.023 1.797 3.238 1.00 93.44 98 ARG A O 1
ATOM 824 N N . ALA A 1 99 ? 4.771 3.163 1.467 1.00 94.50 99 ALA A N 1
ATOM 825 C CA . ALA A 1 99 ? 3.968 4.152 2.172 1.00 94.50 99 ALA A CA 1
ATOM 826 C C . ALA A 1 99 ? 2.621 3.568 2.630 1.00 94.50 99 ALA A C 1
ATOM 828 O O . ALA A 1 99 ? 2.267 3.699 3.804 1.00 94.50 99 ALA A O 1
ATOM 829 N N . GLU A 1 100 ? 1.901 2.878 1.740 1.00 93.38 100 GLU A N 1
ATOM 830 C CA . GLU A 1 100 ? 0.609 2.264 2.069 1.00 93.38 100 GLU A CA 1
ATOM 831 C C . GLU A 1 100 ? 0.759 1.112 3.072 1.00 93.38 100 GLU A C 1
ATOM 833 O O . GLU A 1 100 ? -0.011 1.029 4.029 1.00 93.38 100 GLU A O 1
ATOM 838 N N . HIS A 1 101 ? 1.800 0.281 2.944 1.00 94.19 101 HIS A N 1
ATOM 839 C CA . HIS A 1 101 ? 2.087 -0.777 3.920 1.00 94.19 101 HIS A CA 1
ATOM 840 C C . HIS A 1 101 ? 2.310 -0.201 5.322 1.00 94.19 101 HIS A C 1
ATOM 842 O O . HIS A 1 101 ? 1.681 -0.637 6.289 1.00 94.19 101 HIS A O 1
ATOM 848 N N . ARG A 1 102 ? 3.126 0.855 5.437 1.00 95.12 102 ARG A N 1
ATOM 849 C CA . ARG A 1 102 ? 3.377 1.529 6.718 1.00 95.12 102 ARG A CA 1
ATOM 850 C C . ARG A 1 102 ? 2.110 2.163 7.294 1.00 95.12 102 ARG A C 1
ATOM 852 O O . ARG A 1 102 ? 1.880 2.092 8.500 1.00 95.12 102 ARG A O 1
ATOM 859 N N . LYS A 1 103 ? 1.266 2.762 6.454 1.00 95.50 103 LYS A N 1
ATOM 860 C CA . LYS A 1 103 ? -0.029 3.323 6.868 1.00 95.50 103 LYS A CA 1
ATOM 861 C C . LYS 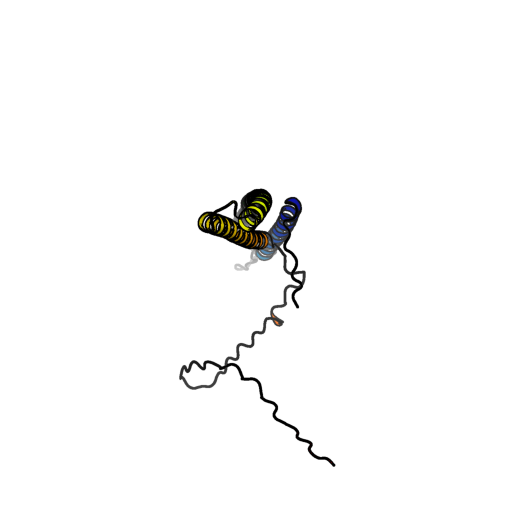A 1 103 ? -0.963 2.237 7.410 1.00 95.50 103 LYS A C 1
ATOM 863 O O . LYS A 1 103 ? -1.594 2.448 8.446 1.00 95.50 103 LYS A O 1
ATOM 868 N N . LEU A 1 104 ? -1.012 1.068 6.770 1.00 95.12 104 LEU A N 1
ATOM 869 C CA . LEU A 1 104 ? -1.779 -0.081 7.257 1.00 95.12 104 LEU A CA 1
ATOM 870 C C . LEU A 1 104 ? -1.247 -0.626 8.583 1.00 95.12 104 LEU A C 1
ATOM 872 O O . LEU A 1 104 ? -2.048 -0.969 9.454 1.00 95.12 104 LEU A O 1
ATOM 876 N N . GLN A 1 105 ? 0.074 -0.662 8.772 1.00 95.06 105 GLN A N 1
ATOM 877 C CA . GLN A 1 105 ? 0.679 -1.031 10.056 1.00 95.06 105 GLN A CA 1
ATOM 878 C C . GLN A 1 105 ? 0.258 -0.070 11.173 1.00 95.06 105 GLN A C 1
ATOM 880 O O . GLN A 1 105 ? -0.227 -0.515 12.209 1.00 95.06 105 GLN A O 1
ATOM 885 N N . VAL A 1 106 ? 0.349 1.243 10.941 1.00 95.44 106 VAL A N 1
ATOM 886 C CA . VAL A 1 106 ? -0.077 2.252 11.926 1.00 95.44 106 VAL A CA 1
ATOM 887 C C . VAL A 1 106 ? -1.565 2.110 12.263 1.00 95.44 106 VAL A C 1
ATOM 889 O O . VAL A 1 106 ? -1.934 2.152 13.436 1.00 95.44 106 VAL A O 1
ATOM 892 N N . ARG A 1 107 ? -2.426 1.887 11.260 1.00 94.94 107 ARG A N 1
ATOM 893 C CA . ARG A 1 107 ? -3.862 1.642 11.483 1.00 94.94 107 ARG A CA 1
ATOM 894 C C . ARG A 1 107 ? -4.113 0.373 12.296 1.00 94.94 107 ARG A C 1
ATOM 896 O O . ARG A 1 107 ? -4.938 0.392 13.205 1.00 94.94 107 ARG A O 1
ATOM 903 N N . LYS A 1 108 ? -3.380 -0.708 12.018 1.00 94.56 108 LYS A N 1
ATOM 904 C CA . LYS A 1 108 ? -3.455 -1.960 12.784 1.00 94.56 108 LYS A CA 1
ATOM 905 C C . LYS A 1 108 ? -3.068 -1.737 14.248 1.00 94.56 108 LYS A C 1
ATOM 907 O O . LYS A 1 108 ? -3.784 -2.184 15.141 1.00 94.56 108 LYS A O 1
ATOM 912 N N . ASP A 1 109 ? -1.983 -1.011 14.500 1.00 95.00 109 ASP A N 1
ATOM 913 C CA . ASP A 1 109 ? -1.550 -0.678 15.860 1.00 95.00 109 ASP A CA 1
ATOM 914 C C . ASP A 1 109 ? -2.591 0.182 16.587 1.00 95.00 109 ASP A C 1
ATOM 916 O O . ASP A 1 109 ? -2.842 -0.010 17.779 1.00 95.00 109 ASP A O 1
ATOM 920 N N . GLN A 1 110 ? -3.233 1.111 15.877 1.00 94.75 110 GLN A N 1
ATOM 921 C CA . GLN A 1 110 ? -4.308 1.932 16.426 1.00 94.75 110 GLN A CA 1
ATOM 922 C C . GLN A 1 110 ? -5.543 1.095 16.781 1.00 94.75 110 GLN A C 1
ATOM 924 O O . GLN A 1 110 ? -6.043 1.212 17.897 1.00 94.75 110 GLN A O 1
ATOM 929 N N . LEU A 1 111 ? -5.963 0.171 15.912 1.00 94.81 111 LEU A N 1
ATOM 930 C CA . LEU A 1 111 ? -7.044 -0.776 16.209 1.00 94.81 111 LEU A CA 1
ATOM 931 C C . LEU A 1 111 ? -6.740 -1.656 17.425 1.00 94.81 111 LEU A C 1
ATOM 933 O O . LEU A 1 111 ? -7.630 -1.933 18.227 1.00 94.81 111 LEU A O 1
ATOM 937 N N . GLN A 1 112 ? -5.485 -2.078 17.602 1.00 94.81 112 GLN A N 1
ATOM 938 C CA . GLN A 1 112 ? -5.076 -2.835 18.788 1.00 94.81 112 GLN A CA 1
ATOM 939 C C . GLN A 1 112 ? -5.149 -1.997 20.070 1.00 94.81 112 GLN A C 1
ATOM 941 O O . GLN A 1 112 ? -5.525 -2.520 21.122 1.00 94.81 112 GLN A O 1
ATOM 946 N N . ARG A 1 113 ? -4.792 -0.708 20.012 1.00 94.38 113 ARG A N 1
ATOM 947 C CA . ARG A 1 113 ? -4.946 0.214 21.151 1.00 94.38 113 ARG A CA 1
ATOM 948 C C . ARG A 1 113 ? -6.418 0.443 21.476 1.00 94.38 113 ARG A C 1
ATOM 950 O O . ARG A 1 113 ? -6.785 0.346 22.644 1.00 94.38 113 ARG A O 1
ATOM 957 N N . ASP A 1 114 ? -7.244 0.665 20.458 1.00 94.06 114 ASP A N 1
ATOM 958 C CA . ASP A 1 114 ? -8.686 0.865 20.612 1.00 94.06 114 ASP A CA 1
ATOM 959 C C . ASP A 1 114 ? -9.359 -0.397 21.174 1.00 94.06 114 ASP A C 1
ATOM 961 O O . ASP A 1 114 ? -10.176 -0.304 22.085 1.00 94.06 114 ASP A O 1
ATOM 965 N N . ARG A 1 115 ? -8.929 -1.594 20.751 1.00 93.94 115 ARG A N 1
ATOM 966 C CA . ARG A 1 115 ? -9.386 -2.866 21.331 1.00 93.94 115 ARG A CA 1
ATOM 967 C C . ARG A 1 115 ? -9.059 -2.975 22.822 1.00 93.94 115 ARG A C 1
ATOM 969 O O . ARG A 1 115 ? -9.926 -3.307 23.621 1.00 93.94 115 ARG A O 1
ATOM 976 N N . LYS A 1 116 ? -7.828 -2.636 23.223 1.00 94.88 116 LYS A N 1
ATOM 977 C CA . LYS A 1 116 ? -7.448 -2.603 24.649 1.00 94.88 116 LYS A CA 1
ATOM 978 C C . LYS A 1 116 ? -8.267 -1.580 25.440 1.00 94.88 116 LYS A C 1
ATOM 980 O O . LYS A 1 116 ? -8.484 -1.767 26.635 1.00 94.88 116 LYS A O 1
ATOM 985 N N . LEU A 1 117 ? -8.678 -0.480 24.810 1.00 94.12 117 LEU A N 1
ATOM 986 C CA . LEU A 1 117 ? -9.546 0.522 25.423 1.00 94.12 117 LEU A CA 1
ATOM 987 C C . LEU A 1 117 ? -10.976 -0.011 25.585 1.00 94.12 117 LEU A C 1
ATOM 989 O O . LEU A 1 117 ? -11.544 0.143 26.664 1.00 94.12 117 LEU A O 1
ATOM 993 N N . LEU A 1 118 ? -11.517 -0.708 24.584 1.00 94.44 118 LEU A N 1
ATOM 994 C CA . LEU A 1 118 ? -12.803 -1.401 24.691 1.00 94.44 118 LEU A CA 1
ATOM 995 C C . LEU A 1 118 ? -12.807 -2.445 25.807 1.00 94.44 118 LEU A C 1
ATOM 997 O O . LEU A 1 118 ? -13.756 -2.496 26.580 1.00 94.44 118 LEU A O 1
ATOM 1001 N N . ASP A 1 119 ? -11.731 -3.217 25.963 1.00 94.12 119 ASP A N 1
ATOM 1002 C CA . ASP A 1 119 ? -11.615 -4.183 27.062 1.00 94.12 119 ASP A CA 1
ATOM 1003 C C . ASP A 1 119 ? -11.693 -3.502 28.439 1.00 94.12 119 ASP A C 1
ATOM 1005 O O . ASP A 1 119 ? -12.272 -4.047 29.381 1.00 94.12 119 ASP A O 1
ATOM 1009 N N . LYS A 1 120 ? -11.149 -2.285 28.571 1.00 93.88 120 LYS A N 1
ATOM 1010 C CA . LYS A 1 120 ? -11.287 -1.480 29.795 1.00 93.88 120 LYS A CA 1
ATOM 1011 C C . LYS A 1 120 ? -12.713 -0.960 29.970 1.00 93.88 120 LYS A C 1
ATOM 1013 O O . LYS A 1 120 ? -13.241 -1.051 31.074 1.00 93.88 120 LYS A O 1
ATOM 1018 N N . LEU A 1 121 ? -13.341 -0.461 28.905 1.00 93.94 121 LEU A N 1
ATOM 1019 C CA . LEU A 1 121 ? -14.737 -0.011 28.938 1.00 93.94 121 LEU A CA 1
ATOM 1020 C C . LEU A 1 121 ? -15.700 -1.157 29.277 1.00 93.94 121 LEU A C 1
ATOM 1022 O O . LEU A 1 121 ? -16.641 -0.947 30.031 1.00 93.94 121 LEU A O 1
ATOM 1026 N N . ASN A 1 122 ? -15.428 -2.377 28.809 1.00 94.44 122 ASN A N 1
ATOM 1027 C CA . ASN A 1 122 ? -16.167 -3.585 29.183 1.00 94.44 122 ASN A CA 1
ATOM 1028 C C . ASN A 1 122 ? -16.102 -3.845 30.694 1.00 94.44 122 ASN A C 1
ATOM 1030 O O . ASN A 1 122 ? -17.121 -4.137 31.312 1.00 94.44 122 ASN A O 1
ATOM 1034 N N . ARG A 1 123 ? -14.922 -3.702 31.311 1.00 94.62 123 ARG A N 1
ATOM 1035 C CA . ARG A 1 123 ? -14.772 -3.844 32.771 1.00 94.62 123 ARG A CA 1
ATOM 1036 C C . ARG A 1 123 ? -15.505 -2.741 33.531 1.00 94.62 123 ARG A C 1
ATOM 1038 O O . ARG A 1 123 ? -16.145 -3.019 34.535 1.00 94.62 123 ARG A O 1
ATOM 1045 N N . ILE A 1 124 ? -15.442 -1.503 33.042 1.00 93.19 124 ILE A N 1
ATOM 1046 C CA . ILE A 1 124 ? -16.184 -0.374 33.624 1.00 93.19 124 ILE A CA 1
ATOM 1047 C C . ILE A 1 124 ? -17.692 -0.633 33.547 1.00 93.19 124 ILE A C 1
ATOM 1049 O O . ILE A 1 124 ? -18.397 -0.459 34.536 1.00 93.19 124 ILE A O 1
ATOM 1053 N N . ARG A 1 125 ? -18.182 -1.131 32.408 1.00 94.00 125 ARG A N 1
ATOM 1054 C CA . ARG A 1 125 ? -19.580 -1.534 32.242 1.00 94.00 125 ARG A CA 1
ATOM 1055 C C . ARG A 1 125 ? -19.991 -2.601 33.258 1.00 94.00 125 ARG A C 1
ATOM 1057 O O . ARG A 1 125 ? -21.034 -2.443 33.874 1.00 94.00 125 ARG A O 1
ATOM 1064 N N . GLN A 1 126 ? -19.165 -3.623 33.487 1.00 94.69 126 GLN A N 1
ATOM 1065 C CA . GLN A 1 126 ? -19.443 -4.654 34.499 1.00 94.69 126 GLN A CA 1
ATOM 1066 C C . GLN A 1 126 ? -19.590 -4.057 35.907 1.00 94.69 126 GLN A C 1
ATOM 1068 O O . GLN A 1 126 ? -20.526 -4.404 36.621 1.00 94.69 126 GLN A O 1
ATOM 1073 N N . ILE A 1 127 ? -18.731 -3.102 36.278 1.00 94.38 127 ILE A N 1
ATOM 1074 C CA . ILE A 1 127 ? -18.836 -2.385 37.560 1.00 94.38 127 ILE A CA 1
ATOM 1075 C C . ILE A 1 127 ? -20.153 -1.595 37.637 1.00 94.38 127 ILE A C 1
ATOM 1077 O O . ILE A 1 127 ? -20.835 -1.621 38.660 1.00 94.38 127 ILE A O 1
ATOM 1081 N N . HIS A 1 128 ? -20.548 -0.915 36.557 1.00 93.25 128 HIS A N 1
ATOM 1082 C CA . HIS A 1 128 ? -21.823 -0.194 36.510 1.00 93.25 128 HIS A CA 1
ATOM 1083 C C . HIS A 1 128 ? -23.042 -1.126 36.540 1.00 93.25 128 HIS A C 1
ATOM 1085 O O . HIS A 1 128 ? -24.047 -0.779 37.161 1.00 93.25 128 HIS A O 1
ATOM 1091 N N . ASP A 1 129 ? -22.959 -2.308 35.926 1.00 94.19 129 ASP A N 1
ATOM 1092 C CA . ASP A 1 129 ? -23.999 -3.338 36.002 1.00 94.19 129 ASP A CA 1
ATOM 1093 C C . ASP A 1 129 ? -24.183 -3.820 37.453 1.00 94.19 129 ASP A C 1
ATOM 1095 O O . ASP A 1 129 ? -25.313 -3.971 37.925 1.00 94.19 129 ASP A O 1
ATOM 1099 N N . GLU A 1 130 ? -23.089 -4.021 38.191 1.00 95.50 130 GLU A N 1
ATOM 1100 C CA . GLU A 1 130 ? -23.113 -4.370 39.617 1.00 95.50 130 GLU A CA 1
ATOM 1101 C C . GLU A 1 130 ? -23.672 -3.229 40.486 1.00 95.50 130 GLU A C 1
ATOM 1103 O O . GLU A 1 130 ? -24.518 -3.464 41.356 1.00 95.50 130 GLU A O 1
ATOM 1108 N N . ALA A 1 131 ? -23.265 -1.984 40.225 1.00 93.88 131 ALA A N 1
ATOM 1109 C CA . ALA A 1 131 ? -23.758 -0.799 40.932 1.00 93.88 131 ALA A CA 1
ATOM 1110 C C . ALA A 1 131 ? -25.270 -0.581 40.729 1.00 93.88 131 ALA A C 1
ATOM 1112 O O . ALA A 1 131 ? -26.008 -0.318 41.679 1.00 93.88 131 ALA A O 1
ATOM 1113 N N . HIS A 1 132 ? -25.761 -0.765 39.501 1.00 94.44 132 HIS A N 1
ATOM 1114 C CA . HIS A 1 132 ? -27.190 -0.690 39.202 1.00 94.44 132 HIS A CA 1
ATOM 1115 C C . HIS A 1 132 ? -27.980 -1.810 39.902 1.00 94.44 132 HIS A C 1
ATOM 1117 O O . HIS A 1 132 ? -29.017 -1.551 40.511 1.00 94.44 132 HIS A O 1
ATOM 1123 N N . ARG A 1 133 ? -27.475 -3.055 39.892 1.00 94.94 133 ARG A N 1
ATOM 1124 C CA . ARG A 1 133 ? -28.112 -4.191 40.594 1.00 94.94 133 ARG A CA 1
ATOM 1125 C C . ARG A 1 133 ? -28.168 -4.000 42.110 1.00 94.94 133 ARG A C 1
ATOM 1127 O O . ARG A 1 133 ? -29.139 -4.412 42.735 1.00 94.94 133 ARG A O 1
ATOM 1134 N N . SER A 1 134 ? -27.142 -3.376 42.683 1.00 95.94 134 SER A N 1
ATOM 1135 C CA . SER A 1 134 ? -27.068 -3.026 44.107 1.00 95.94 134 SER A CA 1
ATOM 1136 C C . SER A 1 134 ? -27.809 -1.733 44.463 1.00 95.94 134 SER A C 1
ATOM 1138 O O . SER A 1 134 ? -27.782 -1.335 45.623 1.00 95.94 134 SER A O 1
ATOM 1140 N N . GLN A 1 135 ? -28.477 -1.090 43.495 1.00 92.69 135 GLN A N 1
ATOM 1141 C CA . GLN A 1 135 ? -29.220 0.164 43.671 1.00 92.69 135 GLN A CA 1
ATOM 1142 C C . GLN A 1 135 ? -28.357 1.331 44.186 1.00 92.69 135 GLN A C 1
ATOM 1144 O O . GLN A 1 135 ? -28.869 2.284 44.767 1.00 92.69 135 GLN A O 1
ATOM 1149 N N . THR A 1 136 ? -27.042 1.275 43.960 1.00 93.81 136 THR A N 1
ATOM 1150 C CA . THR A 1 136 ? -26.098 2.335 44.351 1.00 93.81 136 THR A CA 1
ATOM 1151 C C . THR A 1 136 ? -25.921 3.407 43.272 1.00 93.81 136 THR A C 1
ATOM 1153 O O . THR A 1 136 ? -25.268 4.418 43.517 1.00 93.81 136 THR A O 1
ATOM 1156 N N . MET A 1 137 ? -26.522 3.213 42.093 1.00 93.44 137 MET A N 1
ATOM 1157 C CA . MET A 1 137 ? -26.461 4.118 40.944 1.00 93.44 137 MET A CA 1
ATOM 1158 C C . MET A 1 137 ? -27.861 4.403 40.393 1.00 93.44 137 MET A C 1
ATOM 1160 O O . MET A 1 137 ? -28.736 3.533 40.431 1.00 93.44 137 MET A O 1
ATOM 1164 N N . THR A 1 138 ? -28.073 5.604 39.851 1.00 94.94 138 THR A N 1
ATOM 1165 C CA . THR A 1 138 ? -29.366 5.973 39.260 1.00 94.94 138 THR A CA 1
ATOM 1166 C C . THR A 1 138 ? -29.580 5.321 37.881 1.00 94.94 138 THR A C 1
ATOM 1168 O O . THR A 1 138 ? -28.613 5.065 37.153 1.00 94.94 138 THR A O 1
ATOM 1171 N N . PRO A 1 139 ? -30.838 5.070 37.464 1.00 92.81 139 PRO A N 1
ATOM 1172 C CA . PRO A 1 139 ? -31.126 4.511 36.140 1.00 92.81 139 PRO A CA 1
ATOM 1173 C C . PRO A 1 139 ? -30.652 5.396 34.978 1.00 92.81 139 PRO A C 1
ATOM 1175 O O . PRO A 1 139 ? -30.226 4.885 33.944 1.00 92.81 139 PRO A O 1
ATOM 1178 N N . GLU A 1 140 ? -30.690 6.720 35.138 1.00 94.38 140 GLU A N 1
ATOM 1179 C CA . GLU A 1 140 ? -30.241 7.662 34.104 1.00 94.38 140 GLU A CA 1
ATOM 1180 C C . GLU A 1 140 ? -28.727 7.563 33.865 1.00 94.38 140 GLU A C 1
ATOM 1182 O O . GLU A 1 140 ? -28.273 7.504 32.719 1.00 94.38 140 GLU A O 1
ATOM 1187 N N . GLU A 1 141 ? -27.940 7.473 34.942 1.00 92.81 141 GLU A N 1
ATOM 1188 C CA . GLU A 1 141 ? -26.491 7.256 34.867 1.00 92.81 141 GLU A CA 1
ATOM 1189 C C . GLU A 1 141 ? -26.156 5.905 34.227 1.00 92.81 141 GLU A C 1
ATOM 1191 O O . GLU A 1 141 ? -25.248 5.825 33.396 1.00 92.81 141 GLU A O 1
ATOM 1196 N N . TYR A 1 142 ? -26.918 4.855 34.558 1.00 93.62 142 TYR A N 1
ATOM 1197 C CA . TYR A 1 142 ? -26.762 3.537 33.943 1.00 93.62 142 TYR A CA 1
ATOM 1198 C C . TYR A 1 142 ? -26.939 3.594 32.423 1.00 93.62 142 TYR A C 1
ATOM 1200 O O . TYR A 1 142 ? -26.043 3.194 31.676 1.00 93.62 142 TYR A O 1
ATOM 1208 N N . ILE A 1 143 ? -28.066 4.142 31.959 1.00 94.69 143 ILE A N 1
ATOM 1209 C CA . ILE A 1 143 ? -28.399 4.227 30.531 1.00 94.69 143 ILE A CA 1
ATOM 1210 C C . ILE A 1 143 ? -27.350 5.051 29.780 1.00 94.69 143 ILE A C 1
ATOM 1212 O O . ILE A 1 143 ? -26.921 4.666 28.691 1.00 94.69 143 ILE A O 1
ATOM 1216 N N . ARG A 1 144 ? -26.878 6.155 30.371 1.00 93.94 144 ARG A N 1
ATOM 1217 C CA . ARG A 1 144 ? -25.827 6.985 29.771 1.00 93.94 144 ARG A CA 1
ATOM 1218 C C . ARG A 1 144 ? -24.531 6.200 29.551 1.00 93.94 144 ARG A C 1
ATOM 1220 O O . ARG A 1 144 ? -23.920 6.336 28.491 1.00 93.94 144 ARG A O 1
ATOM 1227 N N . ASN A 1 145 ? -24.125 5.375 30.515 1.00 93.12 145 ASN A N 1
ATOM 1228 C CA . ASN A 1 145 ? -22.929 4.539 30.395 1.00 93.12 145 ASN A CA 1
ATOM 1229 C C . ASN A 1 145 ? -23.100 3.421 29.359 1.00 93.12 145 ASN A C 1
ATOM 1231 O O . ASN A 1 145 ? -22.176 3.163 28.587 1.00 93.12 145 ASN A O 1
ATOM 1235 N N . VAL A 1 146 ? -24.280 2.796 29.293 1.00 93.75 146 VAL A N 1
ATOM 1236 C CA . VAL A 1 146 ? -24.600 1.795 28.259 1.00 93.75 146 VAL A CA 1
ATOM 1237 C C . VAL A 1 146 ? -24.507 2.416 26.865 1.00 93.75 146 VAL A C 1
ATOM 1239 O O . VAL A 1 146 ? -23.814 1.881 26.004 1.00 93.75 146 VAL A O 1
ATOM 1242 N N . TYR A 1 147 ? -25.102 3.593 26.666 1.00 94.81 147 TYR A N 1
ATOM 1243 C CA . TYR A 1 147 ? -25.043 4.295 25.385 1.00 94.81 147 TYR A CA 1
ATOM 1244 C C . TYR A 1 147 ? -23.605 4.653 24.976 1.00 94.81 147 TYR A C 1
ATOM 1246 O O . TYR A 1 147 ? -23.214 4.473 23.824 1.00 94.81 147 TYR A O 1
ATOM 1254 N N . GLN A 1 148 ? -22.779 5.128 25.916 1.00 92.31 148 GLN A N 1
ATOM 1255 C CA . GLN A 1 148 ? -21.362 5.414 25.649 1.00 92.31 148 GLN A CA 1
ATOM 1256 C C . GLN A 1 148 ? -20.575 4.159 25.257 1.00 92.31 148 GLN A C 1
ATOM 1258 O O . GLN A 1 148 ? -19.702 4.219 24.390 1.00 92.31 148 GLN A O 1
ATOM 1263 N N . HIS A 1 149 ? -20.882 3.027 25.888 1.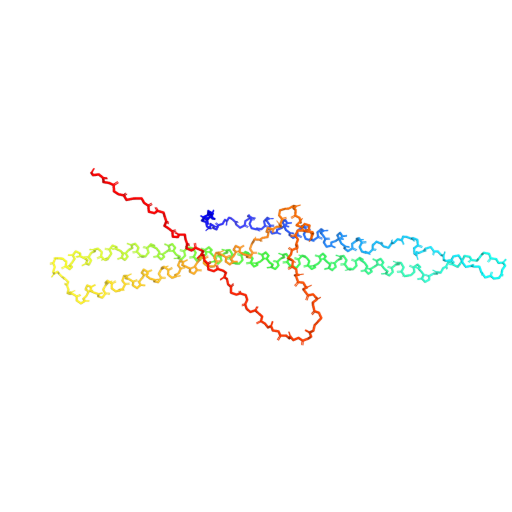00 93.44 149 HIS A N 1
ATOM 1264 C CA . HIS A 1 149 ? -20.263 1.742 25.588 1.00 93.44 149 HIS A CA 1
ATOM 1265 C C . HIS A 1 149 ? -20.630 1.244 24.184 1.00 93.44 149 HIS A C 1
ATOM 1267 O O . HIS A 1 149 ? -19.740 0.893 23.409 1.00 93.44 149 HIS A O 1
ATOM 1273 N N . GLU A 1 150 ? -21.911 1.296 23.821 1.00 94.25 150 GLU A N 1
ATOM 1274 C CA . GLU A 1 150 ? -22.397 0.925 22.485 1.00 94.25 150 GLU A CA 1
ATOM 1275 C C . GLU A 1 150 ? -21.844 1.849 21.389 1.00 94.25 150 GLU A C 1
ATOM 1277 O O . GLU A 1 150 ? -21.410 1.387 20.327 1.00 94.25 150 GLU A O 1
ATOM 1282 N N . ALA A 1 151 ? -21.763 3.155 21.659 1.00 94.81 151 ALA A N 1
ATOM 1283 C CA . ALA A 1 151 ? -21.125 4.117 20.762 1.00 94.81 151 ALA A CA 1
ATOM 1284 C C . ALA A 1 151 ? -19.631 3.804 20.543 1.00 94.81 151 ALA A C 1
ATOM 1286 O O . ALA A 1 151 ? -19.116 3.941 19.433 1.00 94.81 151 ALA A O 1
ATOM 1287 N N . ALA A 1 152 ? -18.920 3.350 21.579 1.00 94.19 152 ALA A N 1
ATOM 1288 C CA . ALA A 1 152 ? -17.521 2.953 21.449 1.00 94.19 152 ALA A CA 1
ATOM 1289 C C . ALA A 1 152 ? -17.347 1.665 20.624 1.00 94.19 152 ALA A C 1
ATOM 1291 O O . ALA A 1 152 ? -16.407 1.582 19.829 1.00 94.19 152 ALA A O 1
ATOM 1292 N N . ILE A 1 153 ? -18.241 0.680 20.787 1.00 95.19 153 ILE A N 1
ATOM 1293 C CA . ILE A 1 153 ? -18.230 -0.565 20.001 1.00 95.19 153 ILE A CA 1
ATOM 1294 C C . ILE A 1 153 ? -18.469 -0.261 18.524 1.00 95.19 153 ILE A C 1
ATOM 1296 O O . ILE A 1 153 ? -17.638 -0.615 17.692 1.00 95.19 153 ILE A O 1
ATOM 1300 N N . SER A 1 154 ? -19.552 0.449 18.206 1.00 95.12 154 SER A N 1
ATOM 1301 C CA . SER A 1 154 ? -19.896 0.798 16.821 1.00 95.12 154 SER A CA 1
ATOM 1302 C C . SER A 1 154 ? -18.784 1.590 16.123 1.00 95.12 154 SER A C 1
ATOM 1304 O O . SER A 1 154 ? -18.451 1.315 14.971 1.00 95.12 154 SER A O 1
ATOM 1306 N N . LEU A 1 155 ? -18.134 2.522 16.830 1.00 95.00 155 LEU A N 1
ATOM 1307 C CA . LEU A 1 155 ? -16.979 3.249 16.301 1.00 95.00 155 LEU A CA 1
ATOM 1308 C C . LEU A 1 155 ? -15.789 2.323 16.003 1.00 95.00 155 LEU A C 1
ATOM 1310 O O . LEU A 1 155 ? -15.074 2.528 15.021 1.00 95.00 155 LEU A O 1
ATOM 1314 N N . TRP A 1 156 ? -15.534 1.335 16.858 1.00 94.62 156 TRP A N 1
ATOM 1315 C CA . TRP A 1 156 ? -14.454 0.374 16.646 1.00 94.62 156 TRP A CA 1
ATOM 1316 C C . TRP A 1 156 ? -14.743 -0.568 15.475 1.00 94.62 156 TRP A C 1
ATOM 1318 O O . TRP A 1 156 ? -13.855 -0.788 14.654 1.00 94.62 156 TRP A O 1
ATOM 1328 N N . GLU A 1 157 ? -15.977 -1.056 15.353 1.00 94.81 157 GLU A N 1
ATOM 1329 C CA . GLU A 1 157 ? -16.418 -1.886 14.226 1.00 94.81 157 GLU A CA 1
ATOM 1330 C C . GLU A 1 157 ? -16.304 -1.131 12.896 1.00 94.81 157 GLU A C 1
ATOM 1332 O O . GLU A 1 157 ? -15.764 -1.668 11.929 1.00 94.81 157 GLU A O 1
ATOM 1337 N N . ALA A 1 158 ? -16.708 0.144 12.860 1.00 95.12 158 ALA A N 1
ATOM 1338 C CA . ALA A 1 158 ? -16.542 0.994 11.682 1.00 95.12 158 ALA A CA 1
ATOM 1339 C C . ALA A 1 158 ? -15.063 1.134 11.282 1.00 95.12 158 ALA A C 1
ATOM 1341 O O . ALA A 1 158 ? -14.700 0.926 10.125 1.00 95.12 158 ALA A O 1
ATOM 1342 N N . LYS A 1 159 ? -14.175 1.394 12.252 1.00 94.56 159 LYS A N 1
ATOM 1343 C CA . LYS A 1 159 ? -12.725 1.456 12.002 1.00 94.56 159 LYS A CA 1
ATOM 1344 C C . LYS A 1 159 ? -12.146 0.119 11.538 1.00 94.56 159 LYS A C 1
ATOM 1346 O O . LYS A 1 159 ? -11.179 0.111 10.776 1.00 94.56 159 LYS A O 1
ATOM 1351 N N . GLN A 1 160 ? -12.677 -1.002 12.026 1.00 94.12 160 GLN A N 1
ATOM 1352 C CA . GLN A 1 160 ? -12.258 -2.325 11.578 1.00 94.12 160 GLN A CA 1
ATOM 1353 C C . GLN A 1 160 ? -12.654 -2.545 10.114 1.00 94.12 160 GLN A C 1
ATOM 1355 O O . GLN A 1 160 ? -11.801 -2.944 9.323 1.00 94.12 160 GLN A O 1
ATOM 1360 N N . ALA A 1 161 ? -13.893 -2.220 9.741 1.00 93.06 161 ALA A N 1
ATOM 1361 C CA . ALA A 1 161 ? -14.351 -2.300 8.356 1.00 93.06 161 ALA A CA 1
ATOM 1362 C C . ALA A 1 161 ? -13.497 -1.418 7.425 1.00 93.06 161 ALA A C 1
ATOM 1364 O O . ALA A 1 161 ? -13.021 -1.887 6.392 1.00 93.06 161 ALA A O 1
ATOM 1365 N N . ASP A 1 162 ? -13.196 -0.179 7.829 1.00 93.56 162 ASP A N 1
ATOM 1366 C CA . ASP A 1 162 ? -12.313 0.723 7.074 1.00 93.56 162 ASP A CA 1
ATOM 1367 C C . ASP A 1 162 ? -10.895 0.156 6.895 1.00 93.56 162 ASP A C 1
ATOM 1369 O O . ASP A 1 162 ? -10.236 0.379 5.873 1.00 93.56 162 ASP A O 1
ATOM 1373 N N . TRP A 1 163 ? -10.387 -0.566 7.897 1.00 93.62 163 TRP A N 1
ATOM 1374 C CA . TRP A 1 163 ? -9.093 -1.234 7.808 1.00 93.62 163 TRP A CA 1
ATOM 1375 C C . TRP A 1 163 ? -9.125 -2.416 6.837 1.00 93.62 163 TRP A C 1
ATOM 1377 O O . TRP A 1 163 ? -8.187 -2.566 6.056 1.00 93.62 163 TRP A O 1
ATOM 1387 N N . GLU A 1 164 ? -10.196 -3.208 6.835 1.00 91.94 164 GLU A N 1
ATOM 1388 C CA . GLU A 1 164 ? -10.386 -4.320 5.895 1.00 91.94 164 GLU A CA 1
ATOM 1389 C C . GLU A 1 164 ? -10.496 -3.823 4.447 1.00 91.94 164 GLU A C 1
ATOM 1391 O O . GLU A 1 164 ? -9.837 -4.366 3.559 1.00 91.94 164 GLU A O 1
ATOM 1396 N N . VAL A 1 165 ? -11.240 -2.737 4.209 1.00 92.25 165 VAL A N 1
ATOM 1397 C CA . VAL A 1 165 ? -11.321 -2.085 2.891 1.00 92.25 165 VAL A CA 1
ATOM 1398 C C . VAL A 1 165 ? -9.946 -1.596 2.442 1.00 92.25 165 VAL A C 1
ATOM 1400 O O . VAL A 1 165 ? -9.505 -1.915 1.340 1.00 92.25 165 VAL A O 1
ATOM 1403 N N . ALA A 1 166 ? -9.217 -0.890 3.309 1.00 91.88 166 ALA A N 1
ATOM 1404 C CA . ALA A 1 166 ? -7.875 -0.411 2.983 1.00 91.88 166 ALA A CA 1
ATOM 1405 C C . ALA A 1 166 ? -6.891 -1.563 2.715 1.00 91.88 166 ALA A C 1
ATOM 1407 O O . ALA A 1 166 ? -5.973 -1.437 1.902 1.00 91.88 166 ALA A O 1
ATOM 1408 N N . LEU A 1 167 ? -7.075 -2.698 3.389 1.00 91.31 167 LEU A N 1
ATOM 1409 C CA . LEU A 1 167 ? -6.287 -3.896 3.152 1.00 91.31 167 LEU A CA 1
ATOM 1410 C C . LEU A 1 167 ? -6.606 -4.487 1.771 1.00 91.31 167 LEU A C 1
ATOM 1412 O O . LEU A 1 167 ? -5.679 -4.800 1.030 1.00 91.31 167 LEU A O 1
ATOM 1416 N N . LEU A 1 168 ? -7.878 -4.568 1.376 1.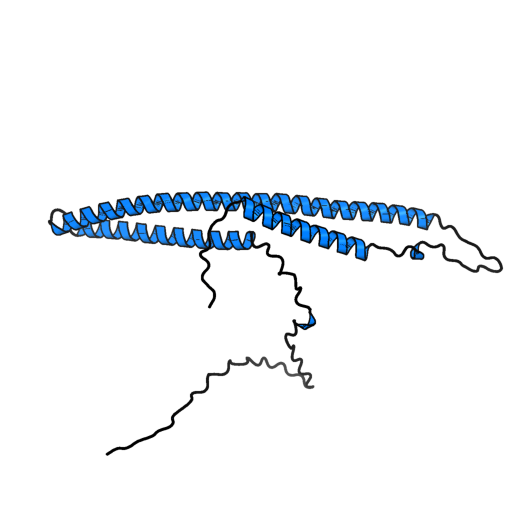00 88.94 168 LEU A N 1
ATOM 1417 C CA . LEU A 1 168 ? -8.279 -4.992 0.029 1.00 88.94 168 LEU A CA 1
ATOM 1418 C C . LEU A 1 168 ? -7.716 -4.075 -1.066 1.00 88.94 168 LEU A C 1
ATOM 1420 O O . LEU A 1 168 ? -7.194 -4.561 -2.069 1.00 88.94 168 LEU A O 1
ATOM 1424 N N . GLU A 1 169 ? -7.770 -2.758 -0.869 1.00 89.44 169 GLU A N 1
ATOM 1425 C CA . GLU A 1 169 ? -7.184 -1.777 -1.790 1.00 89.44 169 GLU A CA 1
ATOM 1426 C C . GLU A 1 169 ? -5.671 -1.968 -1.938 1.00 89.44 169 GLU A C 1
ATOM 1428 O O . GLU A 1 169 ? -5.141 -1.959 -3.052 1.00 89.44 169 GLU A O 1
ATOM 1433 N N . PHE A 1 170 ? -4.971 -2.197 -0.826 1.00 90.31 170 PHE A N 1
ATOM 1434 C CA . PHE A 1 170 ? -3.540 -2.480 -0.837 1.00 90.31 170 PHE A CA 1
ATOM 1435 C C . PHE A 1 170 ? -3.215 -3.800 -1.537 1.00 90.31 170 PHE A C 1
ATOM 1437 O O . PHE A 1 170 ? -2.265 -3.868 -2.317 1.00 90.31 170 PHE A O 1
ATOM 1444 N N . TRP A 1 171 ? -4.020 -4.839 -1.312 1.00 85.12 171 TRP A N 1
ATOM 1445 C CA . TRP A 1 171 ? -3.886 -6.101 -2.029 1.00 85.12 171 TRP A CA 1
ATOM 1446 C C . TRP A 1 171 ? -4.102 -5.912 -3.527 1.00 85.12 171 TRP A C 1
ATOM 1448 O O . TRP A 1 171 ? -3.291 -6.408 -4.297 1.00 85.12 171 TRP A O 1
ATOM 1458 N N . ASN A 1 172 ? -5.104 -5.145 -3.958 1.00 83.69 172 ASN A N 1
ATOM 1459 C CA . ASN A 1 172 ? -5.298 -4.817 -5.375 1.00 83.69 172 ASN A CA 1
ATOM 1460 C C . ASN A 1 172 ? -4.097 -4.069 -5.962 1.00 83.69 172 ASN A C 1
ATOM 1462 O O . ASN A 1 172 ? -3.681 -4.359 -7.081 1.00 83.69 172 ASN A O 1
ATOM 1466 N N . LEU A 1 173 ? -3.500 -3.159 -5.192 1.00 83.94 173 LEU A N 1
ATOM 1467 C CA . LEU A 1 173 ? -2.279 -2.466 -5.586 1.00 83.94 173 LEU A CA 1
ATOM 1468 C C . LEU A 1 173 ? -1.080 -3.417 -5.691 1.00 83.94 173 LEU A C 1
ATOM 1470 O O . LEU A 1 173 ? -0.207 -3.183 -6.517 1.00 83.94 173 LEU A O 1
ATOM 1474 N N . CYS A 1 174 ? -1.021 -4.471 -4.874 1.00 80.31 174 CYS A N 1
ATOM 1475 C CA . CYS A 1 174 ? 0.100 -5.413 -4.826 1.00 80.31 174 CYS A CA 1
ATOM 1476 C C . CYS A 1 174 ? -0.115 -6.695 -5.639 1.00 80.31 174 CYS A C 1
ATOM 1478 O O . CYS A 1 174 ? 0.817 -7.490 -5.773 1.00 80.31 174 CYS A O 1
ATOM 1480 N N . ARG A 1 175 ? -1.318 -6.938 -6.171 1.00 68.00 175 ARG A N 1
ATOM 1481 C CA . ARG A 1 175 ? -1.663 -8.169 -6.891 1.00 68.00 175 ARG A CA 1
ATOM 1482 C C . ARG A 1 175 ? -1.125 -8.122 -8.315 1.00 68.00 175 ARG A C 1
ATOM 1484 O O . ARG A 1 175 ? -1.859 -8.166 -9.293 1.00 68.00 175 ARG A O 1
ATOM 1491 N N . TYR A 1 176 ? 0.194 -8.110 -8.419 1.00 65.19 176 TYR A N 1
ATOM 1492 C CA . TYR A 1 176 ? 0.931 -8.303 -9.657 1.00 65.19 176 TYR A CA 1
ATOM 1493 C C . TYR A 1 176 ? 1.034 -9.800 -9.963 1.00 65.19 176 TYR A C 1
ATOM 1495 O O . TYR A 1 176 ? 2.117 -10.368 -10.094 1.00 65.19 176 TYR A O 1
ATOM 1503 N N . GLN A 1 177 ? -0.113 -10.478 -10.014 1.00 53.81 177 GLN A N 1
ATOM 1504 C CA . GLN A 1 177 ? -0.171 -11.825 -10.562 1.00 53.81 177 GLN A CA 1
ATOM 1505 C C . GLN A 1 177 ? -0.086 -11.684 -12.080 1.00 53.81 177 GLN A C 1
ATOM 1507 O O . GLN A 1 177 ? -1.038 -11.251 -12.725 1.00 53.81 177 GLN A O 1
ATOM 1512 N N . MET A 1 178 ? 1.061 -12.050 -12.656 1.00 44.81 178 MET A N 1
ATOM 1513 C CA . MET A 1 178 ? 1.085 -12.438 -14.066 1.00 44.81 178 MET A CA 1
ATOM 1514 C C . MET A 1 178 ? 0.047 -13.558 -14.225 1.00 44.81 178 MET A C 1
ATOM 1516 O O . MET A 1 178 ? 0.062 -14.477 -13.396 1.00 44.81 178 MET A O 1
ATOM 1520 N N . PRO A 1 179 ? -0.850 -13.519 -15.229 1.00 44.47 179 PRO A N 1
ATOM 1521 C CA . PRO A 1 179 ? -1.681 -14.676 -15.529 1.00 44.47 179 PRO A CA 1
ATOM 1522 C C . PRO A 1 179 ? -0.760 -15.892 -15.637 1.00 44.47 179 PRO A C 1
ATOM 1524 O O . PRO A 1 179 ? 0.287 -15.839 -16.289 1.00 44.47 179 PRO A O 1
ATOM 1527 N N . ALA A 1 180 ? -1.089 -16.943 -14.888 1.00 43.06 180 ALA A N 1
ATOM 1528 C CA . ALA A 1 180 ? -0.265 -18.132 -14.783 1.00 43.06 180 ALA A CA 1
ATOM 1529 C C . ALA A 1 180 ? -0.106 -18.758 -16.170 1.00 43.06 180 ALA A C 1
ATOM 1531 O O . ALA A 1 180 ? -1.039 -19.410 -16.610 1.00 43.06 180 ALA A O 1
ATOM 1532 N N . SER A 1 181 ? 1.039 -18.508 -16.824 1.00 44.25 181 SER A N 1
ATOM 1533 C CA . SER A 1 181 ? 1.705 -19.215 -17.945 1.00 44.25 181 SER A CA 1
ATOM 1534 C C . SER A 1 181 ? 0.904 -19.693 -19.172 1.00 44.25 181 SER A C 1
ATOM 1536 O O . SER A 1 181 ? 1.516 -19.994 -20.194 1.00 44.25 181 SER A O 1
ATOM 1538 N N . ARG A 1 182 ? -0.424 -19.701 -19.149 1.00 40.62 182 ARG A N 1
ATOM 1539 C CA . ARG A 1 182 ? -1.314 -19.774 -20.295 1.00 40.62 182 ARG A CA 1
ATOM 1540 C C . ARG A 1 182 ? -1.902 -18.389 -20.479 1.00 40.62 182 ARG A C 1
ATOM 1542 O O . ARG A 1 182 ? -2.836 -17.988 -19.789 1.00 40.62 182 ARG A O 1
ATOM 1549 N N . LEU A 1 183 ? -1.333 -17.660 -21.432 1.00 46.78 183 LEU A N 1
ATOM 1550 C CA . LEU A 1 183 ? -2.139 -16.728 -22.206 1.00 46.78 183 LEU A CA 1
ATOM 1551 C C . LEU A 1 183 ? -3.348 -17.541 -22.682 1.00 46.78 183 LEU A C 1
ATOM 1553 O O . LEU A 1 183 ? -3.156 -18.596 -23.284 1.00 46.78 183 LEU A O 1
ATOM 1557 N N . VAL A 1 184 ? -4.560 -17.120 -22.330 1.00 43.00 184 VAL A N 1
ATOM 1558 C CA . VAL A 1 184 ? -5.759 -17.662 -22.971 1.00 43.00 184 VAL A CA 1
ATOM 1559 C C . VAL A 1 184 ? -5.578 -17.354 -24.452 1.00 43.00 184 VAL A C 1
ATOM 1561 O O . VAL A 1 184 ? -5.420 -16.187 -24.823 1.00 43.00 184 VAL A O 1
ATOM 1564 N N . GLU A 1 185 ? -5.445 -18.392 -25.275 1.00 40.91 185 GLU A N 1
ATOM 1565 C CA . GLU A 1 185 ? -5.360 -18.213 -26.718 1.00 40.91 185 GLU A CA 1
ATOM 1566 C C . GLU A 1 185 ? -6.642 -17.496 -27.146 1.00 40.91 185 GLU A 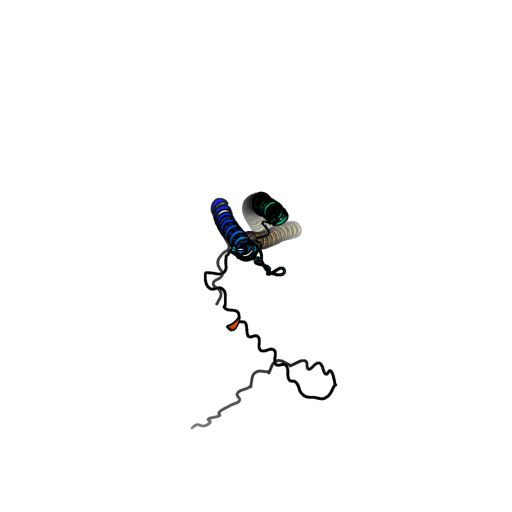C 1
ATOM 1568 O O . GLU A 1 185 ? -7.723 -17.818 -26.666 1.00 40.91 185 GLU A O 1
ATOM 1573 N N . ILE A 1 186 ? -6.537 -16.488 -28.013 1.00 48.12 186 ILE A N 1
ATOM 1574 C CA . ILE A 1 186 ? -7.683 -15.655 -28.426 1.00 48.12 186 ILE A CA 1
ATOM 1575 C C . ILE A 1 186 ? -8.813 -16.510 -29.041 1.00 48.12 186 ILE A C 1
ATOM 1577 O O . ILE A 1 186 ? -9.955 -16.074 -29.071 1.00 48.12 186 ILE A O 1
ATOM 1581 N N . ALA A 1 187 ? -8.516 -17.750 -29.446 1.00 47.41 187 ALA A N 1
ATOM 1582 C CA . ALA A 1 187 ? -9.493 -18.754 -29.861 1.00 47.41 187 ALA A CA 1
ATOM 1583 C C . ALA A 1 187 ? -10.508 -19.147 -28.766 1.00 47.41 187 ALA A C 1
ATOM 1585 O O . ALA A 1 187 ? -11.611 -19.560 -29.090 1.00 47.41 187 ALA A O 1
ATOM 1586 N N . ASP A 1 188 ? -10.172 -18.985 -27.484 1.00 44.12 188 ASP A N 1
ATOM 1587 C CA . ASP A 1 188 ? -11.083 -19.250 -26.361 1.00 44.12 188 ASP A CA 1
ATOM 1588 C C . ASP A 1 188 ? -11.828 -17.977 -25.901 1.00 44.12 188 ASP A C 1
ATOM 1590 O O . ASP A 1 188 ? -12.638 -18.024 -24.975 1.00 44.12 188 ASP A O 1
ATOM 1594 N N . ALA A 1 189 ? -11.562 -16.825 -26.534 1.00 44.53 189 ALA A N 1
ATOM 1595 C CA . ALA A 1 189 ? -12.251 -15.554 -26.292 1.00 44.53 189 ALA A CA 1
ATOM 1596 C C . ALA A 1 189 ? -13.466 -15.361 -27.219 1.00 44.53 189 ALA A C 1
ATOM 1598 O O . ALA A 1 189 ? -13.872 -14.228 -27.492 1.00 44.53 189 ALA A O 1
ATOM 1599 N N . ASP A 1 190 ? -14.061 -16.463 -27.677 1.00 42.84 190 ASP A N 1
ATOM 1600 C CA . ASP A 1 190 ? -15.332 -16.470 -28.389 1.00 42.84 190 ASP A CA 1
ATOM 1601 C C . ASP A 1 190 ? -16.466 -16.127 -27.411 1.00 42.84 190 ASP A C 1
ATOM 1603 O O . ASP A 1 190 ? -17.213 -16.977 -26.928 1.00 42.84 190 ASP A O 1
ATOM 1607 N N . CYS A 1 191 ? -16.635 -14.837 -27.124 1.00 44.84 191 CYS A N 1
ATOM 1608 C CA . CYS A 1 191 ? -17.984 -14.318 -26.957 1.00 44.84 191 CYS A CA 1
ATOM 1609 C C . CYS A 1 191 ? -18.642 -14.439 -28.337 1.00 44.84 191 CYS A C 1
ATOM 1611 O O . CYS A 1 191 ? -18.203 -13.732 -29.250 1.00 44.84 191 CYS A O 1
ATOM 1613 N N . PRO A 1 192 ? -19.659 -15.299 -28.540 1.00 40.09 192 PRO A N 1
ATOM 1614 C CA . PRO A 1 192 ? -20.361 -15.327 -29.808 1.00 40.09 192 PRO A CA 1
ATOM 1615 C C . PRO A 1 192 ? -21.069 -13.983 -29.966 1.00 40.09 192 PRO A C 1
ATOM 1617 O O . PRO A 1 192 ? -22.114 -13.730 -29.365 1.00 40.09 192 PRO A O 1
ATOM 1620 N N . VAL A 1 193 ? -20.486 -13.093 -30.764 1.00 42.84 193 VAL A N 1
ATOM 1621 C CA . VAL A 1 193 ? -21.235 -11.984 -31.335 1.00 42.84 193 VAL A CA 1
ATOM 1622 C C . VAL A 1 193 ? -22.126 -12.632 -32.383 1.00 42.84 193 VAL A C 1
ATOM 1624 O O . VAL A 1 193 ? -21.708 -12.875 -33.511 1.00 42.84 193 VAL A O 1
ATOM 1627 N N . VAL A 1 194 ? -23.344 -12.986 -31.976 1.00 42.62 194 VAL A N 1
ATOM 1628 C CA . VAL A 1 194 ? -24.407 -13.354 -32.908 1.00 42.62 194 VAL A CA 1
ATOM 1629 C C . VAL A 1 194 ? -24.762 -12.075 -33.660 1.00 42.62 194 VAL A C 1
ATOM 1631 O O . VAL A 1 194 ? -25.594 -11.282 -33.227 1.00 42.62 194 VAL A O 1
ATOM 1634 N N . THR A 1 195 ? -24.046 -11.804 -34.747 1.00 40.28 195 THR A N 1
ATOM 1635 C CA . THR A 1 195 ? -24.503 -10.861 -35.761 1.00 40.28 195 THR A CA 1
ATOM 1636 C C . THR A 1 195 ? -25.499 -11.603 -36.637 1.00 40.28 195 THR A C 1
ATOM 1638 O O . THR A 1 195 ? -25.117 -12.198 -37.646 1.00 40.28 195 THR A O 1
ATOM 1641 N N . ASP A 1 196 ? -26.770 -11.580 -36.240 1.00 35.31 196 ASP A N 1
ATOM 1642 C CA . ASP A 1 196 ? -27.863 -11.924 -37.143 1.00 35.31 196 ASP A CA 1
ATOM 1643 C C . ASP A 1 196 ? -27.941 -10.829 -38.210 1.00 35.31 196 ASP A C 1
ATOM 1645 O O . ASP A 1 196 ? -28.431 -9.720 -37.989 1.00 35.31 196 ASP A O 1
ATOM 1649 N N . HIS A 1 197 ? -27.383 -11.124 -39.380 1.00 36.38 197 HIS A N 1
ATOM 1650 C CA . HIS A 1 197 ? -27.624 -10.348 -40.584 1.00 36.38 197 HIS A CA 1
ATOM 1651 C C . HIS A 1 197 ? -28.910 -10.844 -41.235 1.00 36.38 197 HIS A C 1
ATOM 1653 O O . HIS A 1 197 ? -28.862 -11.570 -42.222 1.00 36.38 197 HIS A O 1
ATOM 1659 N N . ASP A 1 198 ? -30.044 -10.391 -40.704 1.00 35.12 198 ASP A N 1
ATOM 1660 C CA . ASP A 1 198 ? -31.294 -10.393 -41.452 1.00 35.12 198 ASP A CA 1
ATOM 1661 C C . ASP A 1 198 ? -31.601 -8.986 -41.967 1.00 35.12 198 ASP A C 1
ATOM 1663 O O . ASP A 1 198 ? -31.669 -7.977 -41.260 1.00 35.12 198 ASP A O 1
ATOM 1667 N N . THR A 1 199 ? -31.721 -8.936 -43.284 1.00 46.59 199 THR A N 1
ATOM 1668 C CA . THR A 1 199 ? -32.042 -7.783 -44.109 1.00 46.59 199 THR A CA 1
ATOM 1669 C C . THR A 1 199 ? -33.441 -7.254 -43.803 1.00 46.59 199 THR A C 1
ATOM 1671 O O . THR A 1 199 ? -34.412 -7.749 -44.362 1.00 46.59 199 THR A O 1
ATOM 1674 N N . ALA A 1 200 ? -33.546 -6.226 -42.965 1.00 39.25 200 ALA A N 1
ATOM 1675 C CA . ALA A 1 200 ? -34.500 -5.116 -43.086 1.00 39.25 200 ALA A CA 1
ATOM 1676 C C . ALA A 1 200 ? -34.326 -4.188 -41.879 1.00 39.25 200 ALA A C 1
ATOM 1678 O O . ALA A 1 200 ? -34.419 -4.608 -40.731 1.00 39.25 200 ALA A O 1
ATOM 1679 N N . GLY A 1 201 ? -34.054 -2.910 -42.138 1.00 45.78 201 GLY A N 1
ATOM 1680 C CA . GLY A 1 201 ? -33.820 -1.920 -41.096 1.00 45.78 201 GLY A CA 1
ATOM 1681 C C . GLY A 1 201 ? -35.027 -1.741 -40.181 1.00 45.78 201 GLY A C 1
ATOM 1682 O O . GLY A 1 201 ? -36.029 -1.157 -40.579 1.00 45.78 201 GLY A O 1
ATOM 1683 N N . THR A 1 202 ? -34.909 -2.180 -38.930 1.00 36.50 202 THR A N 1
ATOM 1684 C CA . THR A 1 202 ? -35.633 -1.616 -37.785 1.00 36.50 202 THR A CA 1
ATOM 1685 C C . THR A 1 202 ? -34.838 -1.926 -36.513 1.00 36.50 202 THR A C 1
ATOM 1687 O O . THR A 1 202 ? -34.732 -3.077 -36.105 1.00 36.50 202 THR A O 1
ATOM 1690 N N . PHE A 1 203 ? -34.250 -0.907 -35.877 1.00 39.69 203 PHE A N 1
ATOM 1691 C CA . PHE A 1 203 ? -33.629 -1.057 -34.557 1.00 39.69 203 PHE A CA 1
ATOM 1692 C C . PHE A 1 203 ? -34.735 -1.335 -33.532 1.00 39.69 203 PHE A C 1
ATOM 1694 O O . PHE A 1 203 ? -35.501 -0.440 -33.182 1.00 39.69 203 PHE A O 1
ATOM 1701 N N . THR A 1 204 ? -34.824 -2.573 -33.054 1.00 37.22 204 THR A N 1
ATOM 1702 C CA . THR A 1 204 ? -35.589 -2.916 -31.852 1.00 37.22 204 THR A CA 1
ATOM 1703 C C . THR A 1 204 ? -34.617 -3.443 -30.809 1.00 37.22 204 THR A C 1
ATOM 1705 O O . THR A 1 204 ? -34.014 -4.500 -30.967 1.00 37.22 204 THR A O 1
ATOM 1708 N N . THR A 1 205 ? -34.424 -2.674 -29.740 1.00 42.53 205 THR A N 1
ATOM 1709 C CA . THR A 1 205 ? -33.741 -3.118 -28.525 1.00 42.53 205 THR A CA 1
ATOM 1710 C C . THR A 1 205 ? -34.607 -4.183 -27.860 1.00 42.53 205 THR A C 1
ATOM 1712 O O . THR A 1 205 ? -35.567 -3.869 -27.158 1.00 42.53 205 THR A O 1
ATOM 1715 N N . VAL A 1 206 ? -34.288 -5.454 -28.094 1.00 38.47 206 VAL A N 1
ATOM 1716 C CA . VAL A 1 206 ? -34.873 -6.559 -27.333 1.00 38.47 206 VAL A CA 1
ATOM 1717 C C . VAL A 1 206 ? -34.106 -6.662 -26.018 1.00 38.47 206 VAL A C 1
ATOM 1719 O O . VAL A 1 206 ? -32.953 -7.083 -25.980 1.00 38.47 206 VAL A O 1
ATOM 1722 N N . VAL A 1 207 ? -34.741 -6.228 -24.929 1.00 45.19 207 VAL A N 1
ATOM 1723 C CA . VAL A 1 207 ? -34.328 -6.591 -23.572 1.00 45.19 207 VAL A CA 1
ATOM 1724 C C . VAL A 1 207 ? -34.672 -8.065 -23.405 1.00 45.19 207 VAL A C 1
ATOM 1726 O O . VAL A 1 207 ? -35.840 -8.414 -23.249 1.00 45.19 207 VAL A O 1
ATOM 1729 N N . THR A 1 208 ? -33.677 -8.945 -23.489 1.00 40.56 208 THR A N 1
ATOM 1730 C CA . THR A 1 208 ? -33.903 -10.370 -23.243 1.00 40.56 208 THR A CA 1
ATOM 1731 C C . THR A 1 208 ? -34.057 -10.584 -21.742 1.00 40.56 208 THR A C 1
ATOM 1733 O O . THR A 1 208 ? -33.089 -10.564 -20.981 1.00 40.56 208 THR A O 1
ATOM 1736 N N . GLU A 1 209 ? -35.307 -10.742 -21.318 1.00 40.97 209 GLU A N 1
ATOM 1737 C CA . GLU A 1 209 ? -35.674 -11.173 -19.976 1.00 40.97 209 GLU A CA 1
ATOM 1738 C C . GLU A 1 209 ? -35.036 -12.535 -19.657 1.00 40.97 209 GLU A C 1
ATOM 1740 O O . GLU A 1 209 ? -35.071 -13.476 -20.454 1.00 40.97 209 GLU A O 1
ATOM 1745 N N . LEU A 1 210 ? -34.451 -12.635 -18.462 1.00 40.66 210 LEU A N 1
ATOM 1746 C CA . LEU A 1 210 ? -33.959 -13.882 -17.880 1.00 40.66 210 LEU A CA 1
ATOM 1747 C C . LEU A 1 210 ? -35.085 -14.933 -17.836 1.00 40.66 210 LEU A C 1
ATOM 1749 O O . LEU A 1 210 ? -36.172 -14.632 -17.330 1.00 40.66 210 LEU A O 1
ATOM 1753 N N . PRO A 1 211 ? -34.851 -16.182 -18.282 1.00 41.12 211 PRO A N 1
ATOM 1754 C CA . PRO A 1 211 ? -35.859 -17.226 -18.178 1.00 41.12 211 PRO A CA 1
ATOM 1755 C C . PRO A 1 211 ? -36.137 -17.555 -16.705 1.00 41.12 211 PRO A C 1
ATOM 1757 O O . PRO A 1 211 ? -35.238 -17.933 -15.949 1.00 41.12 211 PRO A O 1
ATOM 1760 N N . ARG A 1 212 ? -37.407 -17.425 -16.298 1.00 45.88 212 ARG A N 1
ATOM 1761 C CA . ARG A 1 212 ? -37.895 -17.887 -14.991 1.00 45.88 212 ARG A CA 1
ATOM 1762 C C . ARG A 1 212 ? -37.719 -19.408 -14.859 1.00 45.88 212 ARG A C 1
ATOM 1764 O O . ARG A 1 212 ? -37.914 -20.133 -15.839 1.00 45.88 212 ARG A O 1
ATOM 1771 N N . PRO A 1 213 ? -37.396 -19.913 -13.657 1.00 41.41 213 PRO A N 1
ATOM 1772 C CA . PRO A 1 213 ? -37.261 -21.343 -13.414 1.00 41.41 213 PRO A CA 1
ATOM 1773 C C . PRO A 1 213 ? -38.607 -22.058 -13.587 1.00 41.41 213 PRO A C 1
ATOM 1775 O O . PRO A 1 213 ? -39.641 -21.594 -13.110 1.00 41.41 213 PRO A O 1
ATOM 1778 N N . LYS A 1 214 ? -38.576 -23.207 -14.273 1.00 43.38 214 LYS A N 1
ATOM 1779 C CA . LYS A 1 214 ? -39.720 -24.111 -14.427 1.00 43.38 214 LYS A CA 1
ATOM 1780 C C . LYS A 1 214 ? -40.113 -24.684 -13.065 1.00 43.38 214 LYS A C 1
ATOM 1782 O O . LYS A 1 214 ? -39.351 -25.440 -12.464 1.00 43.38 214 LYS A O 1
ATOM 1787 N N . GLU A 1 215 ? -41.320 -24.360 -12.621 1.00 41.41 215 GLU A N 1
ATOM 1788 C CA . GLU A 1 215 ? -42.029 -25.106 -11.586 1.00 41.41 215 GLU A CA 1
ATOM 1789 C C . GLU A 1 215 ? -42.243 -26.546 -12.077 1.00 41.41 215 GLU A C 1
ATOM 1791 O O . GLU A 1 215 ? -42.839 -26.780 -13.129 1.00 41.41 215 GLU A O 1
ATOM 1796 N N . SER A 1 216 ? -41.734 -27.525 -11.327 1.00 44.94 216 SER A N 1
ATOM 1797 C CA . SER A 1 216 ? -42.107 -28.929 -11.499 1.00 44.94 216 SER A CA 1
ATOM 1798 C C . SER A 1 216 ? -43.219 -29.249 -10.504 1.00 44.94 216 SER A C 1
ATOM 1800 O O . SER A 1 216 ? -42.995 -29.438 -9.311 1.00 44.94 216 SER A O 1
ATOM 1802 N N . ALA A 1 217 ? -44.452 -29.260 -11.006 1.00 40.84 217 ALA A N 1
ATOM 1803 C CA . ALA A 1 217 ? -45.615 -29.716 -10.268 1.00 40.84 217 ALA A CA 1
ATOM 1804 C C . ALA A 1 217 ? -45.741 -31.247 -10.360 1.00 40.84 217 ALA A C 1
ATOM 1806 O O . ALA A 1 217 ? -45.882 -31.802 -11.444 1.00 40.84 217 ALA A O 1
ATOM 1807 N N . GLY A 1 218 ? -45.724 -31.894 -9.192 1.00 40.62 218 GLY A N 1
ATOM 1808 C CA . GLY A 1 218 ? -46.701 -32.907 -8.779 1.00 40.62 218 GLY A CA 1
ATOM 1809 C C . GLY A 1 218 ? -46.762 -34.251 -9.514 1.00 40.62 218 GLY A C 1
ATOM 1810 O O . GLY A 1 218 ? -47.376 -34.371 -10.567 1.00 40.62 218 GLY A O 1
ATOM 1811 N N . SER A 1 219 ? -46.333 -35.314 -8.826 1.00 38.16 219 SER A N 1
ATOM 1812 C CA . SER A 1 219 ? -46.901 -36.658 -8.995 1.00 38.16 219 SER A CA 1
ATOM 1813 C C . SER A 1 219 ? -47.492 -37.132 -7.667 1.00 38.16 219 SER A C 1
ATOM 1815 O O . SER A 1 219 ? -46.784 -37.505 -6.735 1.00 38.16 219 SER A O 1
ATOM 1817 N N . SER A 1 220 ? -48.819 -37.084 -7.624 1.00 45.34 220 SER A N 1
ATOM 1818 C CA . SER A 1 220 ? -49.725 -37.668 -6.639 1.00 45.34 220 SER A CA 1
ATOM 1819 C C . SER A 1 220 ? -49.562 -39.191 -6.540 1.00 45.34 220 SER A C 1
ATOM 1821 O O . SER A 1 220 ? -49.540 -39.872 -7.560 1.00 45.34 220 SER A O 1
ATOM 1823 N N . SER A 1 221 ? -49.557 -39.743 -5.325 1.00 50.25 221 SER A N 1
ATOM 1824 C CA . SER A 1 221 ? -50.067 -41.098 -5.084 1.00 50.25 221 SER A CA 1
ATOM 1825 C C . SER A 1 221 ? -50.759 -41.143 -3.725 1.00 50.25 221 SER A C 1
ATOM 1827 O O . SER A 1 221 ? -50.220 -40.702 -2.711 1.00 50.25 221 SER A O 1
ATOM 1829 N N . ARG A 1 222 ? -52.012 -41.594 -3.744 1.00 51.16 222 ARG A N 1
ATOM 1830 C CA . ARG A 1 222 ? -53.010 -41.503 -2.676 1.00 51.16 222 ARG A CA 1
ATOM 1831 C C . ARG A 1 222 ? -53.565 -42.904 -2.401 1.00 51.16 222 ARG A C 1
ATOM 1833 O O . ARG A 1 222 ? -53.812 -43.635 -3.353 1.00 51.16 222 ARG A O 1
ATOM 1840 N N . ARG A 1 223 ? -53.947 -43.112 -1.132 1.00 48.50 223 ARG A N 1
ATOM 1841 C CA . ARG A 1 223 ? -54.820 -44.154 -0.523 1.00 48.50 223 ARG A CA 1
ATOM 1842 C C . ARG A 1 223 ? -54.081 -45.419 -0.051 1.00 48.50 223 ARG A C 1
ATOM 1844 O O . ARG A 1 223 ? -53.374 -46.023 -0.840 1.00 48.50 223 ARG A O 1
ATOM 1851 N N . GLN A 1 224 ? -54.045 -45.714 1.260 1.00 42.19 224 GLN A N 1
ATOM 1852 C CA . GLN A 1 224 ? -55.115 -46.246 2.153 1.00 42.19 224 GLN A CA 1
ATOM 1853 C C . GLN A 1 224 ? -55.639 -47.612 1.684 1.00 42.19 224 GLN A C 1
ATOM 1855 O O . GLN A 1 224 ? -55.712 -47.817 0.472 1.00 42.19 224 GLN A O 1
ATOM 1860 N N . PRO A 1 225 ? -56.024 -48.545 2.575 1.00 66.00 225 PRO A N 1
ATOM 1861 C CA . PRO A 1 225 ? -56.617 -48.370 3.915 1.00 66.00 225 PRO A CA 1
ATOM 1862 C C . PRO A 1 225 ? -55.643 -48.349 5.097 1.00 66.00 225 PRO A C 1
ATOM 1864 O O . PRO A 1 225 ? -54.609 -49.046 5.039 1.00 66.00 225 PRO A O 1
#